Protein AF-A0A7X7D908-F1 (afdb_monomer)

Foldseek 3Di:
DDDDDDDPDDDPDPPDDDPVRVVVVVVVVVVVVVVVVVVVVVVVVCVVPDDPCVVVPDPPVPPPPPPVLVPDPDPVVSVVVLVPGDDPDDDPCVLVPDDDDPDDDDDDDADAAPDQDFLRFGHPFPLDQSSVQVRVLSLLQSLLQVLDLVSNQRSCVRPDDPPDDHPCPDPSSVVSVVVCPDPLVVQCPPPPWGKGWAFDDKDFSDDDPSHDTDMDTDIDIDTDGDDDD

Secondary structure (DSSP, 8-state):
------------------HHHHHHHHHHHHHHHHHHHHHHHHHHHHHHHS-TTTTT------S-----GGG-S-HHHHHHHHHHSPPP---GGGGG-PPPPSSPPPPP-PPPP-EE-GGG-EE---SSHHHHHHHHHHHHHHHHHT--HHHHHHHHHHHSPTTPPPGGGSHHHHHHHHHHTSGGGGGTTSTT-EEEEEEEEEEEEEEETTTEEEEEEEEEEEEE-----

Sequence (229 aa):
MTTTTGMNTTAPAVGVWDRRRLQRTLAGVTALAVLLLVGLAYAVQAALTADPQTAAAQPASSGPVVVAVEDLPDSAARRDAIAAAPMLAVPPDAARGGTPAQEPAEPIAIPAAGRVGPANVPTGYPRTPEGAVGQLAAITAATLQSLSLDDAAGIYAAWSEPGAPPASEWTLMRNLRSFLGSDAAAHLTDPGTALVATPVGAQVKGVDGDTWTLACVLMDVEARVVTSA

Solvent-accessible surface area (backbone atoms only — not comparable to full-atom values): 14307 Å² total; per-residue (Å²): 134,91,80,83,81,81,82,83,80,78,75,81,76,79,76,76,74,52,68,70,57,51,51,49,51,50,51,50,51,52,51,51,51,51,51,51,51,52,50,49,51,49,53,52,48,51,63,71,69,46,53,90,63,63,88,62,63,77,72,69,70,82,55,80,81,70,64,67,55,87,74,49,92,45,70,64,65,34,50,49,51,48,68,66,50,82,71,85,87,72,61,82,62,56,79,74,63,62,82,85,67,96,63,84,77,87,79,82,80,60,60,70,61,69,43,77,41,73,83,73,26,54,24,68,40,60,88,45,71,45,18,50,40,40,41,52,41,30,49,52,30,51,41,67,51,50,80,36,71,67,57,30,45,51,42,45,66,70,73,51,62,92,88,58,78,61,59,82,76,36,68,68,52,47,52,50,52,55,48,62,70,36,79,70,41,80,34,60,84,36,85,78,29,46,63,47,53,44,76,75,47,70,45,79,71,42,72,57,80,81,84,40,66,47,63,46,69,40,66,48,73,50,74,45,74,57,77,88,129

Mean predicted aligned error: 15.85 Å

pLDDT: mean 81.48, std 17.56, range [31.59, 98.06]

Structure (mmCIF, N/CA/C/O backbone):
data_AF-A0A7X7D908-F1
#
_entry.id   AF-A0A7X7D908-F1
#
loop_
_atom_site.group_PDB
_atom_site.id
_atom_site.type_symbol
_atom_site.label_atom_id
_atom_site.label_alt_id
_atom_site.label_comp_id
_atom_site.label_asym_id
_atom_site.label_entity_id
_atom_site.label_seq_id
_atom_site.pdbx_PDB_ins_code
_atom_site.Cartn_x
_atom_site.Cartn_y
_atom_site.Cartn_z
_atom_site.occupancy
_atom_site.B_iso_or_equiv
_atom_site.auth_seq_id
_atom_site.auth_comp_id
_atom_site.auth_asym_id
_atom_site.auth_atom_id
_atom_site.pdbx_PDB_model_num
ATOM 1 N N . MET A 1 1 ? -25.604 83.423 -39.421 1.00 40.19 1 MET A N 1
ATOM 2 C CA . MET A 1 1 ? -26.744 82.767 -40.093 1.00 40.19 1 MET A CA 1
ATOM 3 C C . MET A 1 1 ? -26.227 81.491 -40.724 1.00 40.19 1 MET A C 1
ATOM 5 O O . MET A 1 1 ? -25.205 81.525 -41.389 1.00 40.19 1 MET A O 1
ATOM 9 N N . THR A 1 2 ? -26.869 80.389 -40.363 1.00 40.53 2 THR A N 1
ATOM 10 C CA . THR A 1 2 ? -26.592 78.980 -40.670 1.00 40.53 2 THR A CA 1
ATOM 11 C C . THR A 1 2 ? -26.273 78.695 -42.139 1.00 40.53 2 THR A C 1
ATOM 13 O O . THR A 1 2 ? -27.119 78.941 -42.995 1.00 40.53 2 THR A O 1
ATOM 16 N N . THR A 1 3 ? -25.115 78.082 -42.407 1.00 41.88 3 THR A N 1
ATOM 17 C CA . THR A 1 3 ? -24.828 77.423 -43.690 1.00 41.88 3 THR A CA 1
ATOM 18 C C . THR A 1 3 ? -24.663 75.927 -43.448 1.00 41.88 3 THR A C 1
ATOM 20 O O . THR A 1 3 ? -23.760 75.481 -42.746 1.00 41.88 3 THR A O 1
ATOM 23 N N . THR A 1 4 ? -25.619 75.186 -43.992 1.00 42.59 4 THR A N 1
ATOM 24 C CA . THR A 1 4 ? -25.847 73.745 -43.899 1.00 42.59 4 THR A CA 1
ATOM 25 C C . THR A 1 4 ? -24.713 72.932 -44.529 1.00 42.59 4 THR A C 1
ATOM 27 O O . THR A 1 4 ? -24.502 72.996 -45.738 1.00 42.59 4 THR A O 1
ATOM 30 N N . THR A 1 5 ? -24.026 72.110 -43.732 1.00 49.31 5 THR A N 1
ATOM 31 C CA . THR A 1 5 ? -23.153 71.036 -44.231 1.00 49.31 5 THR A CA 1
ATOM 32 C C . THR A 1 5 ? -24.026 69.857 -44.662 1.00 49.31 5 THR A C 1
ATOM 34 O O . THR A 1 5 ? -24.585 69.152 -43.824 1.00 49.31 5 THR A O 1
ATOM 37 N N . GLY A 1 6 ? -24.168 69.661 -45.974 1.00 44.34 6 GLY A N 1
ATOM 38 C CA . GLY A 1 6 ? -24.790 68.476 -46.562 1.00 44.34 6 GLY A CA 1
ATOM 39 C C . GLY A 1 6 ? -23.915 67.243 -46.342 1.00 44.34 6 GLY A C 1
ATOM 40 O O . GLY A 1 6 ? -22.760 67.200 -46.759 1.00 44.34 6 GLY A O 1
ATOM 41 N N . MET A 1 7 ? -24.467 66.252 -45.648 1.00 50.25 7 MET A N 1
ATOM 42 C CA . MET A 1 7 ? -23.852 64.953 -45.405 1.00 50.25 7 MET A CA 1
ATOM 43 C C . MET A 1 7 ? -24.161 64.045 -46.599 1.00 50.25 7 MET A C 1
ATOM 45 O O . MET A 1 7 ? -25.275 63.546 -46.736 1.00 50.25 7 MET A O 1
ATOM 49 N N . ASN A 1 8 ? -23.188 63.848 -47.487 1.00 47.78 8 ASN A N 1
ATOM 50 C CA . ASN A 1 8 ? -23.312 62.891 -48.584 1.00 47.78 8 ASN A CA 1
ATOM 51 C C . ASN A 1 8 ? -23.064 61.480 -48.032 1.00 47.78 8 ASN A C 1
ATOM 53 O O . ASN A 1 8 ? -21.923 61.035 -47.922 1.00 47.78 8 ASN A O 1
ATOM 57 N N . THR A 1 9 ? -24.132 60.778 -47.656 1.00 50.12 9 THR A N 1
ATOM 58 C CA . THR A 1 9 ? -24.080 59.351 -47.322 1.00 50.12 9 THR A CA 1
ATOM 59 C C . THR A 1 9 ? -23.871 58.539 -48.601 1.00 50.12 9 THR A C 1
ATOM 61 O O . THR A 1 9 ? -24.812 58.278 -49.347 1.00 50.12 9 THR A O 1
ATOM 64 N N . THR A 1 10 ? -22.637 58.114 -48.864 1.00 54.12 10 THR A N 1
ATOM 65 C CA . THR A 1 10 ? -22.356 57.088 -49.877 1.00 54.12 10 THR A CA 1
ATOM 66 C C . THR A 1 10 ? -22.779 55.729 -49.318 1.00 54.12 10 THR A C 1
ATOM 68 O O . THR A 1 10 ? -22.109 55.178 -48.446 1.00 54.12 10 THR A O 1
ATOM 71 N N . ALA A 1 11 ? -23.896 55.180 -49.797 1.00 54.72 11 ALA A N 1
ATOM 72 C CA . ALA A 1 11 ? -24.244 53.782 -49.551 1.00 54.72 11 ALA A CA 1
ATOM 73 C C . ALA A 1 11 ? -23.191 52.876 -50.225 1.00 54.72 11 ALA A C 1
ATOM 75 O O . ALA A 1 11 ? -22.882 53.098 -51.400 1.00 54.72 11 ALA A O 1
ATOM 76 N N . PRO A 1 12 ? -22.617 51.867 -49.541 1.00 48.69 12 PRO A N 1
ATOM 77 C CA . PRO A 1 12 ? -21.713 50.936 -50.197 1.00 48.69 12 PRO A CA 1
ATOM 78 C C . PRO A 1 12 ? -22.510 50.130 -51.225 1.00 48.69 12 PRO A C 1
ATOM 80 O O . PRO A 1 12 ? -23.450 49.413 -50.882 1.00 48.69 12 PRO A O 1
ATOM 83 N N . ALA A 1 13 ? -22.141 50.263 -52.498 1.00 55.41 13 ALA A N 1
ATOM 84 C CA . ALA A 1 13 ? -22.649 49.408 -53.556 1.00 55.41 13 ALA A CA 1
ATOM 85 C C . ALA A 1 13 ? -22.338 47.953 -53.181 1.00 55.41 13 ALA A C 1
ATOM 87 O O . ALA A 1 13 ? -21.172 47.564 -53.094 1.00 55.41 13 ALA A O 1
ATOM 88 N N . VAL A 1 14 ? -23.380 47.160 -52.920 1.00 55.59 14 VAL A N 1
ATOM 89 C CA . VAL A 1 14 ? -23.247 45.719 -52.700 1.00 55.59 14 VAL A CA 1
ATOM 90 C C . VAL A 1 14 ? -22.691 45.147 -53.998 1.00 55.59 14 VAL A C 1
ATOM 92 O O . VAL A 1 14 ? -23.387 45.100 -55.011 1.00 55.59 14 VAL A O 1
ATOM 95 N N . GLY A 1 15 ? -21.399 44.819 -53.995 1.00 59.78 15 GLY A N 1
ATOM 96 C CA . GLY A 1 15 ? -20.690 44.355 -55.179 1.00 59.78 15 GLY A CA 1
ATOM 97 C C . GLY A 1 15 ? -21.377 43.122 -55.748 1.00 59.78 15 GLY A C 1
ATOM 98 O O . GLY A 1 15 ? -21.314 42.044 -55.160 1.00 59.78 15 GLY A O 1
ATOM 99 N N . VAL A 1 16 ? -22.044 43.290 -56.888 1.00 66.38 16 VAL A N 1
ATOM 100 C CA . VAL A 1 16 ? -22.692 42.199 -57.611 1.00 66.38 16 VAL A CA 1
ATOM 101 C C . VAL A 1 16 ? -21.594 41.217 -58.007 1.00 66.38 16 VAL A C 1
ATOM 103 O O . VAL A 1 16 ? -20.671 41.576 -58.740 1.00 66.38 16 VAL A O 1
ATOM 106 N N . TRP A 1 17 ? -21.628 39.996 -57.467 1.00 65.44 17 TRP A N 1
ATOM 107 C CA . TRP A 1 17 ? -20.606 39.006 -57.787 1.00 65.44 17 TRP A CA 1
ATOM 108 C C . TRP A 1 17 ? -20.634 38.701 -59.282 1.00 65.44 17 TRP A C 1
ATOM 110 O O . TRP A 1 17 ? -21.658 38.297 -59.831 1.00 65.44 17 TRP A O 1
ATOM 120 N N . ASP A 1 18 ? -19.481 38.872 -59.932 1.00 79.12 18 ASP A N 1
ATOM 121 C CA . ASP A 1 18 ? -19.285 38.456 -61.314 1.00 79.12 18 ASP A CA 1
ATOM 122 C C . ASP A 1 18 ? -19.686 36.978 -61.447 1.00 79.12 18 ASP A C 1
ATOM 124 O O . ASP A 1 18 ? -19.271 36.130 -60.646 1.00 79.12 18 ASP A O 1
ATOM 128 N N . ARG A 1 19 ? -20.498 36.664 -62.460 1.00 74.50 19 ARG A N 1
ATOM 129 C CA . ARG A 1 19 ? -21.028 35.322 -62.737 1.00 74.50 19 ARG A CA 1
ATOM 130 C C . ARG A 1 19 ? -19.921 34.265 -62.727 1.00 74.50 19 ARG A C 1
ATOM 132 O O . ARG A 1 19 ? -20.134 33.164 -62.225 1.00 74.50 19 ARG A O 1
ATOM 139 N N . ARG A 1 20 ? -18.717 34.617 -63.195 1.00 75.06 20 ARG A N 1
ATOM 140 C CA . ARG A 1 20 ? -17.544 33.725 -63.181 1.00 75.06 20 ARG A CA 1
ATOM 141 C C . ARG A 1 20 ? -17.011 33.442 -61.775 1.00 75.06 20 ARG A C 1
ATOM 143 O O . ARG A 1 20 ? -16.523 32.343 -61.524 1.00 75.06 20 ARG A O 1
ATOM 150 N N . ARG A 1 21 ? -17.080 34.409 -60.856 1.00 75.06 21 ARG A N 1
ATOM 151 C CA . ARG A 1 21 ? -16.682 34.218 -59.450 1.00 75.06 21 ARG A CA 1
ATOM 152 C C . ARG A 1 21 ? -17.703 33.367 -58.706 1.00 75.06 21 ARG A C 1
ATOM 154 O O . ARG A 1 21 ? -17.288 32.425 -58.042 1.00 75.06 21 ARG A O 1
ATOM 161 N N . LEU A 1 22 ? -18.998 33.624 -58.903 1.00 83.06 22 LEU A N 1
ATOM 162 C CA . LEU A 1 22 ? -20.071 32.805 -58.330 1.00 83.06 22 LEU A CA 1
ATOM 163 C C . LEU A 1 22 ? -20.000 31.348 -58.816 1.00 83.06 22 LEU A C 1
ATOM 165 O O . LEU A 1 22 ? -20.134 30.422 -58.026 1.00 83.06 22 LEU A O 1
ATOM 169 N N . GLN A 1 23 ? -19.738 31.126 -60.107 1.00 85.94 23 GLN A N 1
ATOM 170 C CA . GLN A 1 23 ? -19.596 29.772 -60.652 1.00 85.94 23 GLN A CA 1
ATOM 171 C C . GLN A 1 23 ? -18.386 29.029 -60.074 1.00 85.94 23 GLN A C 1
ATOM 173 O O . GLN A 1 23 ? -18.477 27.833 -59.820 1.00 85.94 23 GLN A O 1
ATOM 178 N N . ARG A 1 24 ? -17.265 29.719 -59.831 1.00 85.38 24 ARG A N 1
ATOM 179 C CA . ARG A 1 24 ? -16.067 29.109 -59.230 1.00 85.38 24 ARG A CA 1
ATOM 180 C C . ARG A 1 24 ? -16.259 28.769 -57.757 1.00 85.38 24 ARG A C 1
ATOM 182 O O . ARG A 1 24 ? -15.834 27.698 -57.336 1.00 85.38 24 ARG A O 1
ATOM 189 N N . THR A 1 25 ? -16.889 29.653 -56.983 1.00 84.31 25 THR A N 1
ATOM 190 C CA . THR A 1 25 ? -17.173 29.382 -55.568 1.00 84.31 25 THR A CA 1
ATOM 191 C C . THR A 1 25 ? -18.189 28.260 -55.430 1.00 84.31 25 THR A C 1
ATOM 193 O O . THR A 1 25 ? -17.953 27.338 -54.656 1.00 84.31 25 THR A O 1
ATOM 196 N N . LEU A 1 26 ? -19.254 28.276 -56.238 1.00 88.88 26 LEU A N 1
ATOM 197 C CA . LEU A 1 26 ? -20.238 27.200 -56.256 1.00 88.88 26 LEU A CA 1
ATOM 198 C C . LEU A 1 26 ? -19.575 25.872 -56.625 1.00 88.88 26 LEU A C 1
ATOM 200 O O . LEU A 1 26 ? -19.709 24.925 -55.863 1.00 88.88 26 LEU A O 1
ATOM 204 N N . ALA A 1 27 ? -18.786 25.834 -57.708 1.00 88.75 27 ALA A N 1
ATOM 205 C CA . ALA A 1 27 ? -18.056 24.638 -58.126 1.00 88.75 27 ALA A CA 1
ATOM 206 C C . ALA A 1 27 ? -17.148 24.098 -57.009 1.00 88.75 27 ALA A C 1
ATOM 208 O O . ALA A 1 27 ? -17.182 22.899 -56.733 1.00 88.75 27 ALA A O 1
ATOM 209 N N . GLY A 1 28 ? -16.400 24.974 -56.328 1.00 90.69 28 GLY A N 1
ATOM 210 C CA . GLY A 1 28 ? -15.543 24.601 -55.201 1.00 90.69 28 GLY A CA 1
ATOM 211 C C . GLY A 1 28 ? -16.319 24.034 -54.011 1.00 90.69 28 GLY A C 1
ATOM 212 O O . GLY A 1 28 ? -15.927 23.007 -53.463 1.00 90.69 28 GLY A O 1
ATOM 213 N N . VAL A 1 29 ? -17.451 24.645 -53.650 1.00 91.00 29 VAL A N 1
ATOM 214 C CA . VAL A 1 29 ? -18.317 24.156 -52.564 1.00 91.00 29 VAL A CA 1
ATOM 215 C C . VAL A 1 29 ? -18.939 22.809 -52.927 1.00 91.00 29 VAL A C 1
ATOM 217 O O . VAL A 1 29 ? -18.917 21.897 -52.103 1.00 91.00 29 VAL A O 1
ATOM 220 N N . THR A 1 30 ? -19.428 22.631 -54.160 1.00 90.62 30 THR A N 1
ATOM 221 C CA . THR A 1 30 ? -19.916 21.318 -54.615 1.00 90.62 30 THR A CA 1
ATOM 222 C C . THR A 1 30 ? -18.813 20.269 -54.618 1.00 90.62 30 THR A C 1
ATOM 224 O O . THR A 1 30 ? -19.058 19.152 -54.181 1.00 90.62 30 THR A O 1
ATOM 227 N N . ALA A 1 31 ? -17.596 20.607 -55.051 1.00 91.19 31 ALA A N 1
ATOM 228 C CA . ALA A 1 31 ? -16.479 19.667 -55.038 1.00 91.19 31 ALA A CA 1
ATOM 229 C C . ALA A 1 31 ? -16.115 19.240 -53.607 1.00 91.19 31 ALA A C 1
ATOM 231 O O . ALA A 1 31 ? -15.908 18.054 -53.357 1.00 91.19 31 ALA A O 1
ATOM 232 N N . LEU A 1 32 ? -16.106 20.182 -52.659 1.00 91.44 32 LEU A N 1
ATOM 233 C CA . LEU A 1 32 ? -15.876 19.894 -51.243 1.00 91.44 32 LEU A CA 1
ATOM 234 C C . LEU A 1 32 ? -16.989 19.017 -50.653 1.00 91.44 32 LEU A C 1
ATOM 236 O O . LEU A 1 32 ? -16.700 18.045 -49.961 1.00 91.44 32 LEU A O 1
ATOM 240 N N . ALA A 1 33 ? -18.251 19.328 -50.953 1.00 91.94 33 ALA A N 1
ATOM 241 C CA . ALA A 1 33 ? -19.392 18.541 -50.493 1.00 91.94 33 ALA A CA 1
ATOM 242 C C . ALA A 1 33 ? -19.342 17.105 -51.036 1.00 91.94 33 ALA A C 1
ATOM 244 O O . ALA A 1 33 ? -19.547 16.157 -50.283 1.00 91.94 33 ALA A O 1
ATOM 245 N N . VAL A 1 34 ? -19.004 16.932 -52.317 1.00 94.56 34 VAL A N 1
ATOM 246 C CA . VAL A 1 34 ? -18.820 15.607 -52.924 1.00 94.56 34 VAL A CA 1
ATOM 247 C C . VAL A 1 34 ? -17.667 14.858 -52.255 1.00 94.56 34 VAL A C 1
ATOM 249 O O . VAL A 1 34 ? -17.838 13.695 -51.906 1.00 94.56 34 VAL A O 1
ATOM 252 N N . LEU A 1 35 ? -16.530 15.511 -52.000 1.00 94.31 35 LEU A N 1
ATOM 253 C CA . LEU A 1 35 ? -15.403 14.904 -51.280 1.00 94.31 35 LEU A CA 1
ATOM 254 C C . LEU A 1 35 ? -15.790 14.425 -49.876 1.00 94.31 35 LEU A C 1
ATOM 256 O O . LEU A 1 35 ? -15.437 13.311 -49.495 1.00 94.31 35 LEU A O 1
ATOM 260 N N . LEU A 1 36 ? -16.543 15.233 -49.126 1.00 91.25 36 LEU A N 1
ATOM 261 C CA . LEU A 1 36 ? -17.025 14.860 -47.794 1.00 91.25 36 LEU A CA 1
ATOM 262 C C . LEU A 1 36 ? -17.995 13.677 -47.849 1.00 91.25 36 LEU A C 1
ATOM 264 O O . LEU A 1 36 ? -17.883 12.765 -47.035 1.00 91.25 36 LEU A O 1
ATOM 268 N N . LEU A 1 37 ? -18.909 13.660 -48.822 1.00 93.12 37 LEU A N 1
ATOM 269 C CA . LEU A 1 37 ? -19.844 12.549 -49.008 1.00 93.12 37 LEU A CA 1
ATOM 270 C C . LEU A 1 37 ? -19.124 11.258 -49.411 1.00 93.12 37 LEU A C 1
ATOM 272 O O . LEU A 1 37 ? -19.466 10.195 -48.902 1.00 93.12 37 LEU A O 1
ATOM 276 N N . VAL A 1 38 ? -18.104 11.345 -50.268 1.00 93.81 38 VAL A N 1
ATOM 277 C CA . VAL A 1 38 ? -17.267 10.194 -50.640 1.00 93.81 38 VAL A CA 1
ATOM 278 C C . VAL A 1 38 ? -16.475 9.688 -49.433 1.00 93.81 38 VAL A C 1
ATOM 280 O O . VAL A 1 38 ? -16.453 8.484 -49.189 1.00 93.81 38 VAL A O 1
ATOM 283 N N . GLY A 1 39 ? -15.879 10.584 -48.640 1.00 87.06 39 GLY A N 1
ATOM 284 C CA . GLY A 1 39 ? -15.175 10.214 -47.410 1.00 87.06 39 GLY A CA 1
ATOM 285 C C . GLY A 1 39 ? -16.097 9.565 -46.375 1.00 87.06 39 GLY A C 1
ATOM 286 O O . GLY A 1 39 ? -15.737 8.552 -45.778 1.00 87.06 39 GLY A O 1
ATOM 287 N N . LEU A 1 40 ? -17.313 10.094 -46.209 1.00 87.31 40 LEU A N 1
ATOM 288 C CA . LEU A 1 40 ? -18.318 9.530 -45.311 1.00 87.31 40 LEU A CA 1
ATOM 289 C C . LEU A 1 40 ? -18.794 8.154 -45.789 1.00 87.31 40 LEU A C 1
ATOM 291 O O . LEU A 1 40 ? -18.852 7.222 -44.993 1.00 87.31 40 LEU A O 1
ATOM 295 N N . ALA A 1 41 ? -19.088 8.005 -47.082 1.00 88.88 41 ALA A N 1
ATOM 296 C CA . ALA A 1 41 ? -19.465 6.720 -47.662 1.00 88.88 41 ALA A CA 1
ATOM 297 C C . ALA A 1 41 ? -18.339 5.686 -47.514 1.00 88.88 41 ALA A C 1
ATOM 299 O O . ALA A 1 41 ? -18.613 4.539 -47.174 1.00 88.88 41 ALA A O 1
ATOM 300 N N . TYR A 1 42 ? -17.078 6.094 -47.691 1.00 89.62 42 TYR A N 1
ATOM 301 C CA . TYR A 1 42 ? -15.919 5.233 -47.460 1.00 89.62 42 TYR A CA 1
ATOM 302 C C . TYR A 1 42 ? -15.797 4.813 -45.989 1.00 89.62 42 TYR A C 1
ATOM 304 O O . TYR A 1 42 ? -15.579 3.638 -45.713 1.00 89.62 42 TYR A O 1
ATOM 312 N N . ALA A 1 43 ? -15.989 5.736 -45.041 1.00 79.94 43 ALA A N 1
ATOM 313 C CA . ALA A 1 43 ? -15.955 5.430 -43.610 1.00 79.94 43 ALA A CA 1
ATOM 314 C C . ALA A 1 43 ? -17.083 4.470 -43.191 1.00 79.94 43 ALA A C 1
ATOM 316 O O . ALA A 1 43 ? -16.845 3.531 -42.435 1.00 79.94 43 ALA A O 1
ATOM 317 N N . VAL A 1 44 ? -18.296 4.670 -43.717 1.00 87.50 44 VAL A N 1
ATOM 318 C CA . VAL A 1 44 ? -19.438 3.774 -43.480 1.00 87.50 44 VAL A CA 1
ATOM 319 C C . VAL A 1 44 ? -19.189 2.405 -44.105 1.00 87.50 44 VAL A C 1
ATOM 321 O O . VAL A 1 44 ? -19.400 1.395 -43.442 1.00 87.50 44 VAL A O 1
ATOM 324 N N . GLN A 1 45 ? -18.683 2.353 -45.339 1.00 86.00 45 GLN A N 1
ATOM 325 C CA . GLN A 1 45 ? -18.324 1.091 -45.980 1.00 86.00 45 GLN A CA 1
ATOM 326 C C . GLN A 1 45 ? -17.253 0.359 -45.167 1.00 86.00 45 GLN A C 1
ATOM 328 O O . GLN A 1 45 ? -17.434 -0.816 -44.880 1.00 86.00 45 GLN A O 1
ATOM 333 N N . ALA A 1 46 ? -16.202 1.052 -44.719 1.00 78.75 46 ALA A N 1
ATOM 334 C CA . ALA A 1 46 ? -15.157 0.474 -43.880 1.00 78.75 46 ALA A CA 1
ATOM 335 C C . ALA A 1 46 ? -15.705 -0.063 -42.549 1.00 78.75 46 ALA A C 1
ATOM 337 O O . ALA A 1 46 ? -15.283 -1.127 -42.117 1.00 78.75 46 ALA A O 1
ATOM 338 N N . ALA A 1 47 ? -16.666 0.623 -41.925 1.00 76.25 47 ALA A N 1
ATOM 339 C CA . ALA A 1 47 ? -17.307 0.155 -40.696 1.00 76.25 47 ALA A CA 1
ATOM 340 C C . ALA A 1 47 ? -18.216 -1.068 -40.917 1.00 76.25 47 ALA A C 1
ATOM 342 O O . ALA A 1 47 ? -18.326 -1.909 -40.032 1.00 76.25 47 ALA A O 1
ATOM 343 N N . LEU A 1 48 ? -18.863 -1.172 -42.083 1.00 82.00 48 LEU A N 1
ATOM 344 C CA . LEU A 1 48 ? -19.776 -2.272 -42.416 1.00 82.00 48 LEU A CA 1
ATOM 345 C C . LEU A 1 48 ? -19.062 -3.499 -43.002 1.00 82.00 48 LEU A C 1
ATOM 347 O O . LEU A 1 48 ? -19.568 -4.609 -42.873 1.00 82.00 48 LEU A O 1
ATOM 351 N N . THR A 1 49 ? -17.914 -3.312 -43.660 1.00 75.38 49 THR A N 1
ATOM 352 C CA . THR A 1 49 ? -17.074 -4.405 -44.183 1.00 75.38 49 THR A CA 1
ATOM 353 C C . THR A 1 49 ? -15.964 -4.812 -43.223 1.00 75.38 49 THR A C 1
ATOM 355 O O . THR A 1 49 ? -15.266 -5.785 -43.493 1.00 75.38 49 THR A O 1
ATOM 358 N N . ALA A 1 50 ? -15.757 -4.064 -42.137 1.00 54.31 50 ALA A N 1
ATOM 359 C CA . ALA A 1 50 ? -14.913 -4.517 -41.048 1.00 54.31 50 ALA A CA 1
ATOM 360 C C . ALA A 1 50 ? -15.607 -5.701 -40.373 1.00 54.31 50 ALA A C 1
ATOM 362 O O . ALA A 1 50 ? -16.591 -5.533 -39.653 1.00 54.31 50 ALA A O 1
ATOM 363 N N . ASP A 1 51 ? -15.067 -6.900 -40.581 1.00 50.78 51 ASP A N 1
ATOM 364 C CA . ASP A 1 51 ? -15.310 -7.995 -39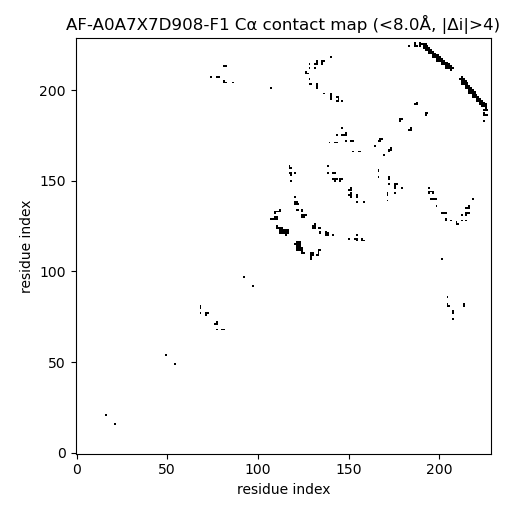.655 1.00 50.78 51 ASP A CA 1
ATOM 365 C C . ASP A 1 51 ? -14.947 -7.494 -38.245 1.00 50.78 51 ASP A C 1
ATOM 367 O O . ASP A 1 51 ? -13.886 -6.876 -38.071 1.00 50.78 51 ASP A O 1
ATOM 371 N N . PRO A 1 52 ? -15.758 -7.769 -37.205 1.00 52.34 52 PRO A N 1
ATOM 372 C CA . PRO A 1 52 ? -15.463 -7.358 -35.827 1.00 52.34 52 PRO A CA 1
ATOM 373 C C . PRO A 1 52 ? -14.134 -7.923 -35.284 1.00 52.34 52 PRO A C 1
ATOM 375 O O . PRO A 1 52 ? -13.746 -7.629 -34.157 1.00 52.34 52 PRO A O 1
ATOM 378 N N . GLN A 1 53 ? -13.406 -8.701 -36.089 1.00 44.12 53 GLN A N 1
ATOM 379 C CA . GLN A 1 53 ? -12.103 -9.276 -35.794 1.00 44.12 53 GLN A CA 1
ATOM 380 C C . GLN A 1 53 ? -10.915 -8.577 -36.485 1.00 44.12 53 GLN A C 1
ATOM 382 O O . GLN A 1 53 ? -9.782 -8.971 -36.236 1.00 44.12 53 GLN A O 1
ATOM 387 N N . THR A 1 54 ? -11.109 -7.523 -37.294 1.00 43.12 54 THR A N 1
ATOM 388 C CA . THR A 1 54 ? -9.983 -6.812 -37.956 1.00 43.12 54 THR A CA 1
ATOM 389 C C . THR A 1 54 ? -9.720 -5.393 -37.438 1.00 43.12 54 THR A C 1
ATOM 391 O O . THR A 1 54 ? -8.635 -4.863 -37.655 1.00 43.12 54 THR A O 1
ATOM 394 N N . ALA A 1 55 ? -10.621 -4.814 -36.633 1.00 40.97 55 ALA A N 1
ATOM 395 C CA . ALA A 1 55 ? -10.240 -3.756 -35.679 1.00 40.97 55 ALA A CA 1
ATOM 396 C C . ALA A 1 55 ? -9.472 -4.330 -34.465 1.00 40.97 55 ALA A C 1
ATOM 398 O O . ALA A 1 55 ? -8.858 -3.595 -33.696 1.00 40.97 55 ALA A O 1
ATOM 399 N N . ALA A 1 56 ? -9.473 -5.661 -34.338 1.00 44.78 56 ALA A N 1
ATOM 400 C CA . ALA A 1 56 ? -8.743 -6.447 -33.357 1.00 44.78 56 ALA A CA 1
ATOM 401 C C . ALA A 1 56 ? -7.552 -7.181 -34.001 1.00 44.78 56 ALA A C 1
ATOM 403 O O . ALA A 1 56 ? -7.378 -8.376 -33.796 1.00 44.78 56 ALA A O 1
ATOM 404 N N . ALA A 1 57 ? -6.721 -6.495 -34.796 1.00 38.19 57 ALA A N 1
ATOM 405 C CA . ALA A 1 57 ? -5.436 -7.069 -35.195 1.00 38.19 57 ALA A CA 1
ATOM 406 C C . ALA A 1 57 ? -4.339 -6.033 -35.488 1.00 38.19 57 ALA A C 1
ATOM 408 O O . ALA A 1 57 ? -3.828 -5.923 -36.593 1.00 38.19 57 ALA A O 1
ATOM 409 N N . GLN A 1 58 ? -3.864 -5.370 -34.442 1.00 31.59 58 GLN A N 1
ATOM 410 C CA . GLN A 1 58 ? -2.560 -5.792 -33.942 1.00 31.59 58 GLN A CA 1
ATOM 411 C C . GLN A 1 58 ? -2.757 -6.093 -32.463 1.00 31.59 58 GLN A C 1
ATOM 413 O O . GLN A 1 58 ? -2.829 -5.162 -31.661 1.00 31.59 58 GLN A O 1
ATOM 418 N N . PRO A 1 59 ? -2.836 -7.373 -32.060 1.00 39.81 59 PRO A N 1
ATOM 419 C CA . PRO A 1 59 ? -2.373 -7.695 -30.736 1.00 39.81 59 PRO A CA 1
ATOM 420 C C . PRO A 1 59 ? -0.883 -7.355 -30.803 1.00 39.81 59 PRO A C 1
ATOM 422 O O . PRO A 1 59 ? -0.074 -8.126 -31.318 1.00 39.81 59 PRO A O 1
ATOM 425 N N . ALA A 1 60 ? -0.498 -6.179 -30.300 1.00 40.72 60 ALA A N 1
ATOM 426 C CA . ALA A 1 60 ? 0.735 -6.161 -29.539 1.00 40.72 60 ALA A CA 1
ATOM 427 C C . ALA A 1 60 ? 0.560 -7.336 -28.588 1.00 40.72 60 ALA A C 1
ATOM 429 O O . ALA A 1 60 ? -0.412 -7.338 -27.830 1.00 40.72 60 ALA A O 1
ATOM 430 N N . SER A 1 61 ? 1.359 -8.384 -28.792 1.00 36.56 61 SER A N 1
ATOM 431 C CA . SER A 1 61 ? 1.431 -9.549 -27.931 1.00 36.56 61 SER A CA 1
ATOM 432 C C . SER A 1 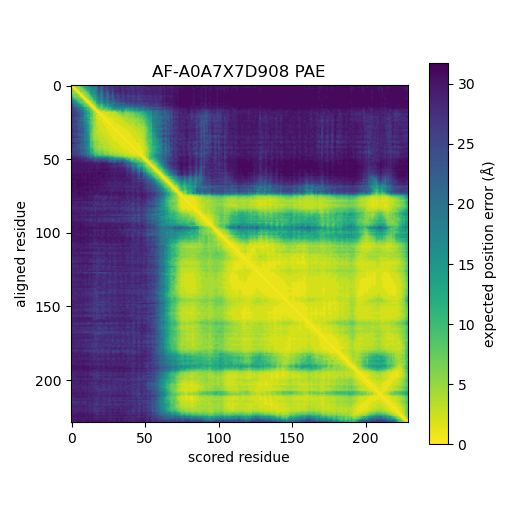61 ? 1.278 -9.059 -26.500 1.00 36.56 61 SER A C 1
ATOM 434 O O . SER A 1 61 ? 2.232 -8.571 -25.909 1.00 36.56 61 SER A O 1
ATOM 436 N N . SER A 1 62 ? 0.058 -9.142 -25.976 1.00 45.34 62 SER A N 1
ATOM 437 C CA . SER A 1 62 ? -0.256 -8.853 -24.586 1.00 45.34 62 SER A CA 1
ATOM 438 C C . SER A 1 62 ? -0.055 -10.155 -23.816 1.00 45.34 62 SER A C 1
ATOM 440 O O . SER A 1 62 ? -0.859 -10.545 -22.984 1.00 45.34 62 SER A O 1
ATOM 442 N N . GLY A 1 63 ? 1.036 -10.860 -24.133 1.00 38.06 63 GLY A N 1
ATOM 443 C CA . GLY A 1 63 ? 1.881 -11.335 -23.056 1.00 38.06 63 GLY A CA 1
ATOM 444 C C . GLY A 1 63 ? 2.413 -10.108 -22.311 1.00 38.06 63 GLY A C 1
ATOM 445 O O . GLY A 1 63 ? 2.353 -8.998 -22.850 1.00 38.06 63 GLY A O 1
ATOM 446 N N . PRO A 1 64 ? 2.902 -10.257 -21.073 1.00 33.00 64 PRO A N 1
ATOM 447 C CA . PRO A 1 64 ? 3.593 -9.160 -20.415 1.00 33.00 64 PRO A CA 1
ATOM 448 C C . PRO A 1 64 ? 4.552 -8.537 -21.431 1.00 33.00 64 PRO A C 1
ATOM 450 O O . PRO A 1 64 ? 5.297 -9.261 -22.098 1.00 33.00 64 PRO A O 1
ATOM 453 N N . VAL A 1 65 ? 4.509 -7.210 -21.595 1.00 38.06 65 VAL A N 1
ATOM 454 C CA . VAL A 1 65 ? 5.673 -6.512 -22.133 1.00 38.06 65 VAL A CA 1
ATOM 455 C C . VAL A 1 65 ? 6.731 -6.741 -21.070 1.00 38.06 65 VAL A C 1
ATOM 457 O O . VAL A 1 65 ? 6.891 -5.960 -20.135 1.00 38.06 65 VAL A O 1
ATOM 460 N N . VAL A 1 66 ? 7.399 -7.885 -21.183 1.00 43.53 66 VAL A N 1
ATOM 461 C CA . VAL A 1 66 ? 8.709 -8.109 -20.624 1.00 43.53 66 VAL A CA 1
ATOM 462 C C . VAL A 1 66 ? 9.547 -7.128 -21.421 1.00 43.53 66 VAL A C 1
ATOM 464 O O . VAL A 1 66 ? 10.128 -7.452 -22.452 1.00 43.53 66 VAL A O 1
ATOM 467 N N . VAL A 1 67 ? 9.564 -5.867 -20.976 1.00 46.78 67 VAL A N 1
ATOM 468 C CA . VAL A 1 67 ? 10.803 -5.116 -21.093 1.00 46.78 67 VAL A CA 1
ATOM 469 C C . VAL A 1 67 ? 11.823 -6.113 -20.563 1.00 46.78 67 VAL A C 1
ATOM 471 O O . VAL A 1 67 ? 11.609 -6.667 -19.481 1.00 46.78 67 VAL A O 1
ATOM 474 N N . ALA A 1 68 ? 12.849 -6.444 -21.340 1.00 50.25 68 ALA A N 1
ATOM 475 C CA . ALA A 1 68 ? 14.008 -7.130 -20.795 1.00 50.25 68 ALA A CA 1
ATOM 476 C C . ALA A 1 68 ? 14.650 -6.125 -19.833 1.00 50.25 68 ALA A C 1
ATOM 478 O O . ALA A 1 68 ? 15.626 -5.452 -20.136 1.00 50.25 68 ALA A O 1
ATOM 479 N N . VAL A 1 69 ? 13.984 -5.919 -18.694 1.00 54.12 69 VAL A N 1
ATOM 480 C CA . VAL A 1 69 ? 14.362 -5.039 -17.602 1.00 54.12 69 VAL A CA 1
ATOM 481 C C . VAL A 1 69 ? 15.773 -5.445 -17.188 1.00 54.12 69 VAL A C 1
ATOM 483 O O . VAL A 1 69 ? 16.592 -4.581 -16.915 1.00 54.12 69 VAL A O 1
ATOM 486 N N . GLU A 1 70 ? 16.050 -6.750 -17.285 1.00 56.31 70 GLU A N 1
ATOM 487 C CA . GLU A 1 70 ? 17.329 -7.461 -17.248 1.00 56.31 70 GLU A CA 1
ATOM 488 C C . GLU A 1 70 ? 18.483 -6.786 -18.004 1.00 56.31 70 GLU A C 1
ATOM 490 O O . GLU A 1 70 ? 19.591 -6.799 -17.468 1.00 56.31 70 GLU A O 1
ATOM 495 N N . ASP A 1 71 ? 18.237 -6.099 -19.122 1.00 57.03 71 ASP A N 1
ATOM 496 C CA . ASP A 1 71 ? 19.275 -5.454 -19.943 1.00 57.03 71 ASP A CA 1
ATOM 497 C C . ASP A 1 71 ? 19.548 -3.978 -19.575 1.00 57.03 71 ASP A C 1
ATOM 499 O O . ASP A 1 71 ? 20.457 -3.355 -20.130 1.00 57.03 71 ASP A O 1
ATOM 503 N N . LEU A 1 72 ? 18.797 -3.386 -18.634 1.00 61.25 72 LEU A N 1
ATOM 504 C CA . LEU A 1 72 ? 19.021 -2.002 -18.196 1.00 61.25 72 LEU A CA 1
ATOM 505 C C . LEU A 1 72 ? 20.196 -1.926 -17.201 1.00 61.25 72 LEU A C 1
ATOM 507 O O . LEU A 1 72 ? 20.115 -2.536 -16.131 1.00 61.25 72 LEU A O 1
ATOM 511 N N . PRO A 1 73 ? 21.270 -1.168 -17.493 1.00 63.09 73 PRO A N 1
ATOM 512 C CA . PRO A 1 73 ? 22.480 -1.153 -16.667 1.00 63.09 73 PRO A CA 1
ATOM 513 C C . PRO A 1 73 ? 22.327 -0.371 -15.352 1.00 63.09 73 PRO A C 1
ATOM 515 O O . PRO A 1 73 ? 23.105 -0.591 -14.429 1.00 63.09 73 PRO A O 1
ATOM 518 N N . ASP A 1 74 ? 21.346 0.532 -15.260 1.00 77.50 74 ASP A N 1
ATOM 519 C CA . ASP A 1 74 ? 21.084 1.351 -14.072 1.00 77.50 74 ASP A CA 1
ATOM 520 C C . ASP A 1 74 ? 19.855 0.841 -13.304 1.00 77.50 74 ASP A C 1
ATOM 522 O O . ASP A 1 74 ? 18.762 0.723 -13.866 1.00 77.50 74 ASP A O 1
ATOM 526 N N . SER A 1 75 ? 20.026 0.550 -12.011 1.00 80.31 75 SER A N 1
ATOM 527 C CA . SER A 1 75 ? 18.967 0.029 -11.141 1.00 80.31 75 SER A CA 1
ATOM 528 C C . SER A 1 75 ? 17.859 1.052 -10.892 1.00 80.31 75 SER A C 1
ATOM 530 O O . SER A 1 75 ? 16.702 0.662 -10.751 1.00 80.31 75 SER A O 1
ATOM 532 N N . ALA A 1 76 ? 18.160 2.354 -10.902 1.00 86.94 76 ALA A N 1
ATOM 533 C CA . ALA A 1 76 ? 17.136 3.388 -10.757 1.00 86.94 76 ALA A CA 1
ATOM 534 C C . ALA A 1 76 ? 16.224 3.438 -11.992 1.00 86.94 76 ALA A C 1
ATOM 536 O O . ALA A 1 76 ? 15.019 3.222 -11.871 1.00 86.94 76 ALA A O 1
ATOM 537 N N . ALA A 1 77 ? 16.802 3.589 -13.189 1.00 88.19 77 ALA A N 1
ATOM 538 C CA . ALA A 1 77 ? 16.044 3.568 -14.444 1.00 88.19 77 ALA A CA 1
ATOM 539 C C . ALA A 1 77 ? 15.234 2.272 -14.627 1.00 88.19 77 ALA A C 1
ATOM 541 O O . ALA A 1 77 ? 14.109 2.285 -15.130 1.00 88.19 77 ALA A O 1
ATOM 542 N N . ARG A 1 78 ? 15.794 1.143 -14.182 1.00 87.94 78 ARG A N 1
ATOM 543 C CA . ARG A 1 78 ? 15.128 -0.158 -14.165 1.00 87.94 78 ARG A CA 1
ATOM 544 C C . ARG A 1 78 ? 13.886 -0.168 -13.274 1.00 87.94 78 ARG A C 1
ATOM 546 O O . ARG A 1 78 ? 12.813 -0.573 -13.721 1.00 87.94 78 ARG A O 1
ATOM 553 N N . ARG A 1 79 ? 14.019 0.282 -12.025 1.00 91.81 79 ARG A N 1
ATOM 554 C CA . ARG A 1 79 ? 12.909 0.375 -11.062 1.00 91.81 79 ARG A CA 1
ATOM 555 C C . ARG A 1 79 ? 11.839 1.344 -11.536 1.00 91.81 79 ARG A C 1
ATOM 557 O O . ARG A 1 79 ? 10.659 1.026 -11.421 1.00 91.81 79 ARG A O 1
ATOM 564 N N . ASP A 1 80 ? 12.242 2.460 -12.133 1.00 91.62 80 ASP A N 1
ATOM 565 C CA . ASP A 1 80 ? 11.327 3.434 -12.723 1.00 91.62 80 ASP A CA 1
ATOM 566 C C . ASP A 1 80 ? 10.563 2.837 -13.907 1.00 91.62 80 ASP A C 1
ATOM 568 O O . ASP A 1 80 ? 9.355 3.033 -14.016 1.00 91.62 80 ASP A O 1
ATOM 572 N N . ALA A 1 81 ? 11.217 2.038 -14.755 1.00 90.88 81 ALA A N 1
ATOM 573 C CA . ALA A 1 81 ? 10.548 1.322 -15.839 1.00 90.88 81 ALA A CA 1
ATOM 574 C C . ALA A 1 81 ? 9.534 0.289 -15.309 1.00 90.88 81 ALA A C 1
ATOM 576 O O . ALA A 1 81 ? 8.399 0.244 -15.791 1.00 90.88 81 ALA A O 1
ATOM 577 N N . ILE A 1 82 ? 9.899 -0.490 -14.279 1.00 91.38 82 ILE A N 1
ATOM 578 C CA . ILE A 1 82 ? 8.964 -1.397 -13.586 1.00 91.38 82 ILE A CA 1
ATOM 579 C C . ILE A 1 82 ? 7.790 -0.592 -13.006 1.00 91.38 82 ILE A C 1
ATOM 581 O O . ILE A 1 82 ? 6.631 -0.979 -13.154 1.00 91.38 82 ILE A O 1
ATOM 585 N N . ALA A 1 83 ? 8.062 0.545 -12.365 1.00 91.19 83 ALA A N 1
ATOM 586 C CA . ALA A 1 83 ? 7.042 1.398 -11.769 1.00 91.19 83 ALA A CA 1
ATOM 587 C C . ALA A 1 83 ? 6.122 2.047 -12.813 1.00 91.19 83 ALA A C 1
ATOM 589 O O . ALA A 1 83 ? 4.919 2.151 -12.567 1.00 91.19 83 ALA A O 1
ATOM 590 N N . ALA A 1 84 ? 6.646 2.412 -13.981 1.00 92.06 84 ALA A N 1
ATOM 591 C CA . ALA A 1 84 ? 5.901 3.033 -15.072 1.00 92.06 84 ALA A CA 1
ATOM 592 C C . ALA A 1 84 ? 5.086 2.037 -15.911 1.00 92.06 84 ALA A C 1
ATOM 594 O O . ALA A 1 84 ? 4.155 2.455 -16.603 1.00 92.06 84 ALA A O 1
ATOM 595 N N . ALA A 1 85 ? 5.391 0.735 -15.852 1.00 88.25 85 ALA A N 1
ATOM 596 C CA . ALA A 1 85 ? 4.626 -0.278 -16.574 1.00 88.25 85 ALA A CA 1
ATOM 597 C C . ALA A 1 85 ? 3.127 -0.206 -16.204 1.00 88.25 85 ALA A C 1
ATOM 599 O O . ALA A 1 85 ? 2.791 0.027 -15.039 1.00 88.25 85 ALA A O 1
ATOM 600 N N . PRO A 1 86 ? 2.190 -0.383 -17.146 1.00 84.56 86 PRO A N 1
ATOM 601 C CA . PRO A 1 86 ? 0.769 -0.351 -16.820 1.00 84.56 86 PRO A CA 1
ATOM 602 C C . PRO A 1 86 ? 0.415 -1.485 -15.848 1.00 84.56 86 PRO A C 1
ATOM 604 O O . PRO A 1 86 ? 0.914 -2.603 -15.968 1.00 84.56 86 PRO A O 1
ATOM 607 N N . MET A 1 87 ? -0.445 -1.198 -14.869 1.00 79.69 87 MET A N 1
ATOM 608 C CA . MET A 1 87 ? -1.058 -2.251 -14.055 1.00 79.69 87 MET A CA 1
ATOM 609 C C . MET A 1 87 ? -2.087 -3.029 -14.879 1.00 79.69 87 MET A C 1
ATOM 611 O O . MET A 1 87 ? -2.533 -2.566 -15.932 1.00 79.69 87 MET A O 1
ATOM 615 N N . LEU A 1 88 ? -2.498 -4.195 -14.371 1.00 78.31 88 LEU A N 1
ATOM 616 C CA . LEU A 1 88 ? -3.646 -4.902 -14.930 1.00 78.31 88 LEU A CA 1
ATOM 617 C C . LEU A 1 88 ? -4.861 -3.963 -14.914 1.00 78.31 88 LEU A C 1
ATOM 619 O O . LEU A 1 88 ? -5.181 -3.374 -13.881 1.00 78.31 88 LEU A O 1
ATOM 623 N N . ALA A 1 89 ? -5.524 -3.809 -16.059 1.00 79.19 89 ALA A N 1
ATOM 624 C CA . ALA A 1 89 ? -6.734 -3.009 -16.143 1.00 79.19 89 ALA A CA 1
ATOM 625 C C . ALA A 1 89 ? -7.861 -3.723 -15.387 1.00 79.19 89 ALA A C 1
ATOM 627 O O . ALA A 1 89 ? -8.297 -4.803 -15.783 1.00 79.19 89 ALA A O 1
ATOM 628 N N . VAL A 1 90 ? -8.326 -3.112 -14.298 1.00 74.44 90 VAL A N 1
ATOM 629 C CA . VAL A 1 90 ? -9.457 -3.602 -13.506 1.00 74.44 90 VAL A CA 1
ATOM 630 C C . VAL A 1 90 ? -10.638 -2.663 -13.751 1.00 74.44 90 VAL A C 1
ATOM 632 O O . VAL A 1 90 ? -10.515 -1.465 -13.476 1.00 74.44 90 VAL A O 1
ATOM 635 N N . PRO A 1 91 ? -11.763 -3.148 -14.305 1.00 78.88 91 PRO A N 1
ATOM 636 C CA . PRO A 1 91 ? -12.893 -2.283 -14.601 1.00 78.88 91 PRO A CA 1
ATOM 637 C C . PRO A 1 91 ? -13.602 -1.863 -13.292 1.00 78.88 91 PRO A C 1
ATOM 639 O O . PRO A 1 91 ? -13.543 -2.590 -12.298 1.00 78.88 91 PRO A O 1
ATOM 642 N N . PRO A 1 92 ? -14.249 -0.682 -13.228 1.00 75.69 92 PRO A N 1
ATOM 643 C CA . PRO A 1 92 ? -14.782 -0.145 -11.966 1.00 75.69 92 PRO A CA 1
ATOM 644 C C . PRO A 1 92 ? -15.876 -0.996 -11.304 1.00 75.69 92 PRO A C 1
ATOM 646 O O . PRO A 1 92 ? -16.128 -0.875 -10.106 1.00 75.69 92 PRO A O 1
ATOM 649 N N . ASP A 1 93 ? -16.578 -1.810 -12.081 1.00 77.62 93 ASP A N 1
ATOM 650 C CA . ASP A 1 93 ? -17.570 -2.782 -11.624 1.00 77.62 93 ASP A CA 1
ATOM 651 C C . ASP A 1 93 ? -16.937 -3.982 -10.910 1.00 77.62 93 ASP A C 1
ATOM 653 O O . ASP A 1 93 ? -17.555 -4.503 -9.985 1.00 77.62 93 ASP A O 1
ATOM 657 N N . ALA A 1 94 ? -15.681 -4.340 -11.206 1.00 76.00 94 ALA A N 1
ATOM 658 C CA . ALA A 1 94 ? -14.960 -5.377 -10.461 1.00 76.00 94 ALA A CA 1
ATOM 659 C C . ALA A 1 94 ? -14.791 -5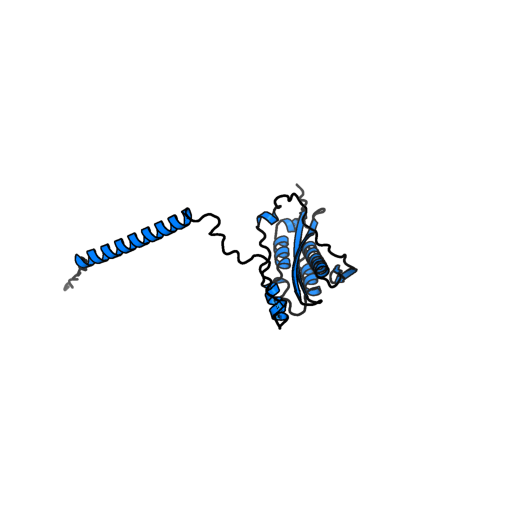.033 -8.967 1.00 76.00 94 ALA A C 1
ATOM 661 O O . ALA A 1 94 ? -14.671 -5.934 -8.140 1.00 76.00 94 ALA A O 1
ATOM 662 N N . ALA A 1 95 ? -14.853 -3.747 -8.598 1.00 70.56 95 ALA A N 1
ATOM 663 C CA . ALA A 1 95 ? -14.856 -3.302 -7.202 1.00 70.56 95 ALA A CA 1
ATOM 664 C C . ALA A 1 95 ? -16.198 -3.535 -6.474 1.00 70.56 95 ALA A C 1
ATOM 666 O O . ALA A 1 95 ? -16.267 -3.359 -5.262 1.00 70.56 95 ALA A O 1
ATOM 667 N N . ARG A 1 96 ? -17.277 -3.895 -7.187 1.00 73.19 96 ARG A N 1
ATOM 668 C CA . ARG A 1 96 ? -18.628 -4.120 -6.629 1.00 73.19 96 ARG A CA 1
ATOM 669 C C . ARG A 1 96 ? -19.020 -5.601 -6.563 1.00 73.19 96 ARG A C 1
ATOM 671 O O . ARG A 1 96 ? -20.185 -5.913 -6.332 1.00 73.19 96 ARG A O 1
ATOM 678 N N . GLY A 1 97 ? -18.051 -6.494 -6.758 1.00 69.69 97 GLY A N 1
ATOM 679 C CA . GLY A 1 97 ? -18.264 -7.930 -6.908 1.00 69.69 97 GLY A CA 1
ATOM 680 C C . GLY A 1 97 ? -18.206 -8.337 -8.379 1.00 69.69 97 GLY A C 1
ATOM 681 O O . GLY A 1 97 ? -18.954 -7.827 -9.210 1.00 69.69 97 GLY A O 1
ATOM 682 N N . GLY A 1 98 ? -17.276 -9.235 -8.704 1.00 68.00 98 GLY A N 1
ATOM 683 C CA . GLY A 1 98 ? -17.096 -9.757 -10.057 1.00 68.00 98 GLY A CA 1
ATOM 684 C C . GLY A 1 98 ? -18.050 -10.906 -10.388 1.00 68.00 98 GLY A C 1
ATOM 685 O O . GLY A 1 98 ? -18.716 -11.466 -9.516 1.00 68.00 98 GLY A O 1
ATOM 686 N N . THR A 1 99 ? -18.078 -11.296 -11.664 1.00 71.75 99 THR A N 1
ATOM 687 C CA . THR A 1 99 ? -18.740 -12.529 -12.106 1.00 71.75 99 THR A CA 1
ATOM 688 C C . THR A 1 99 ? -18.154 -13.724 -11.348 1.00 71.75 99 THR A C 1
ATOM 690 O O . THR A 1 99 ? -16.933 -13.899 -11.379 1.00 71.75 99 THR A O 1
ATOM 693 N N . PRO A 1 100 ? -18.978 -14.563 -10.693 1.00 75.75 100 PRO A N 1
ATOM 694 C CA . PRO A 1 100 ? -18.492 -15.770 -10.039 1.00 75.75 100 PRO A CA 1
ATOM 695 C C . PRO A 1 100 ? -17.709 -16.650 -11.019 1.00 75.75 100 PRO A C 1
ATOM 697 O O . PRO A 1 100 ? -18.202 -16.984 -12.098 1.00 75.75 100 PRO A O 1
ATOM 700 N N . ALA A 1 101 ? -16.485 -17.015 -10.646 1.00 81.38 101 ALA A N 1
ATOM 701 C CA . ALA A 1 101 ? -15.677 -17.954 -11.409 1.00 81.38 101 ALA A CA 1
ATOM 702 C C . ALA A 1 101 ? -16.080 -19.395 -11.058 1.00 81.38 101 ALA A C 1
ATOM 704 O O . ALA A 1 101 ? -16.383 -19.693 -9.904 1.00 81.38 101 ALA A O 1
ATOM 705 N N . GLN A 1 102 ? -16.085 -20.287 -12.054 1.00 84.69 102 GLN A N 1
ATOM 706 C CA . GLN A 1 102 ? -16.326 -21.719 -11.823 1.00 84.69 102 GLN A CA 1
ATOM 707 C C . GLN A 1 102 ? -15.129 -22.397 -11.148 1.00 84.69 102 GLN A C 1
ATOM 709 O O . GLN A 1 102 ? -15.313 -23.340 -10.389 1.00 84.69 102 GLN A O 1
ATOM 714 N N . GLU A 1 103 ? -13.926 -21.876 -11.395 1.00 86.69 103 GLU A N 1
ATOM 715 C CA . GLU A 1 103 ? -12.681 -22.339 -10.793 1.00 86.69 103 GLU A CA 1
ATOM 716 C C . GLU A 1 103 ? -12.083 -21.220 -9.929 1.00 86.69 103 GLU A C 1
ATOM 718 O O . GLU A 1 103 ? -11.991 -20.077 -10.396 1.00 86.69 103 GLU A O 1
ATOM 723 N N . PRO A 1 104 ? -11.676 -21.509 -8.680 1.00 79.44 104 PRO A N 1
ATOM 724 C CA . PRO A 1 104 ? -10.938 -20.558 -7.860 1.00 79.44 104 PRO A CA 1
ATOM 725 C C . PRO A 1 104 ? -9.627 -20.140 -8.533 1.00 79.44 104 PRO A C 1
ATOM 727 O O . PRO A 1 104 ? -8.933 -20.959 -9.134 1.00 79.44 104 PRO A O 1
ATOM 730 N N . ALA A 1 105 ? -9.255 -18.868 -8.391 1.00 79.75 105 ALA A N 1
ATOM 731 C CA . ALA A 1 105 ? -7.925 -18.417 -8.785 1.00 79.75 105 ALA A CA 1
ATOM 732 C C . ALA A 1 105 ? -6.854 -19.073 -7.898 1.00 79.75 105 ALA A C 1
ATOM 734 O O . ALA A 1 105 ? -7.080 -19.295 -6.705 1.00 79.75 105 ALA A O 1
ATOM 735 N N . GLU A 1 106 ? -5.681 -19.353 -8.469 1.00 85.38 106 GLU A N 1
ATOM 736 C CA . GLU A 1 106 ? -4.542 -19.851 -7.698 1.00 85.38 106 GLU A CA 1
ATOM 737 C C . GLU A 1 106 ? -4.133 -18.808 -6.639 1.00 85.38 106 GLU A C 1
ATOM 739 O O . GLU A 1 106 ? -3.879 -17.648 -6.985 1.00 85.38 106 GLU A O 1
ATOM 744 N N . PRO A 1 107 ? -4.105 -19.171 -5.344 1.00 87.19 107 PRO A N 1
ATOM 745 C CA . PRO A 1 107 ? -3.807 -18.218 -4.287 1.00 87.19 107 PRO A CA 1
ATOM 746 C C . PRO A 1 107 ? -2.305 -17.932 -4.199 1.00 87.19 107 PRO A C 1
ATOM 748 O O . PRO A 1 107 ? -1.472 -18.828 -4.313 1.00 87.19 107 PRO A O 1
ATOM 751 N N . ILE A 1 108 ? -1.957 -16.685 -3.881 1.00 88.31 108 ILE A N 1
ATOM 752 C CA . ILE A 1 108 ? -0.589 -16.314 -3.505 1.00 88.31 108 ILE A CA 1
ATOM 753 C C . ILE A 1 108 ? -0.407 -16.622 -2.015 1.00 88.31 108 ILE A C 1
ATOM 755 O O . ILE A 1 108 ? -1.087 -16.044 -1.164 1.00 88.31 108 ILE A O 1
ATOM 759 N N . ALA A 1 109 ? 0.515 -17.525 -1.684 1.00 92.94 109 ALA A N 1
ATOM 760 C CA . ALA A 1 109 ? 0.817 -17.868 -0.298 1.00 92.94 109 ALA A CA 1
ATOM 761 C C . ALA A 1 109 ? 1.682 -16.780 0.357 1.00 92.94 109 ALA A C 1
ATOM 763 O O . ALA A 1 109 ? 2.866 -16.643 0.054 1.00 92.94 109 ALA A O 1
ATOM 764 N N . ILE A 1 110 ? 1.097 -16.017 1.283 1.00 95.12 110 ILE A N 1
ATOM 765 C CA . ILE A 1 110 ? 1.817 -14.978 2.024 1.00 95.12 110 ILE A CA 1
ATOM 766 C C . ILE A 1 110 ? 2.389 -15.568 3.319 1.00 95.12 110 ILE A C 1
ATOM 768 O O . ILE A 1 110 ? 1.630 -16.111 4.127 1.00 95.12 110 ILE A O 1
ATOM 772 N N . PRO A 1 111 ? 3.711 -15.472 3.553 1.00 95.00 111 PRO A N 1
ATOM 773 C CA . PRO A 1 111 ? 4.311 -15.952 4.791 1.00 95.00 111 PRO A CA 1
ATOM 774 C C . PRO A 1 111 ? 3.802 -15.150 5.993 1.00 95.00 111 PRO A C 1
ATOM 776 O O . PRO A 1 111 ? 3.498 -13.963 5.884 1.00 95.00 111 PRO A O 1
ATOM 779 N N . ALA A 1 112 ? 3.743 -15.781 7.165 1.00 94.50 112 ALA A N 1
ATOM 780 C CA . ALA A 1 112 ? 3.382 -15.087 8.396 1.00 94.50 112 ALA A CA 1
ATOM 781 C C . ALA A 1 112 ? 4.460 -14.066 8.808 1.00 94.50 112 ALA A C 1
ATOM 783 O O . ALA A 1 112 ? 5.655 -14.265 8.572 1.00 94.50 112 ALA A O 1
ATOM 784 N N . ALA A 1 113 ? 4.034 -12.992 9.476 1.00 96.75 113 ALA A N 1
ATOM 785 C CA . ALA A 1 113 ? 4.944 -12.055 10.125 1.00 96.75 113 ALA A CA 1
ATOM 786 C C . ALA A 1 113 ? 5.719 -12.754 11.253 1.00 96.75 113 ALA A C 1
ATOM 788 O O . ALA A 1 113 ? 5.157 -13.540 12.015 1.00 96.75 113 ALA A O 1
ATOM 789 N N . GLY A 1 114 ? 7.005 -12.433 11.390 1.00 96.31 114 GLY A N 1
ATOM 790 C CA . GLY A 1 114 ? 7.858 -12.988 12.442 1.00 96.31 114 GLY A CA 1
ATOM 791 C C . GLY A 1 114 ? 7.831 -12.203 13.756 1.00 96.31 114 GLY A C 1
ATOM 792 O O . GLY A 1 114 ? 8.226 -12.738 14.790 1.00 96.31 114 GLY A O 1
ATOM 793 N N . ARG A 1 115 ? 7.424 -10.926 13.737 1.00 97.12 115 ARG A N 1
ATOM 794 C CA . ARG A 1 115 ? 7.422 -10.038 14.914 1.00 97.12 115 ARG A CA 1
ATOM 795 C C . ARG A 1 115 ? 6.500 -8.832 14.726 1.00 97.12 115 ARG A C 1
ATOM 797 O O . ARG A 1 115 ? 5.994 -8.589 13.636 1.00 97.12 115 ARG A O 1
ATOM 804 N N . VAL A 1 116 ? 6.350 -8.034 15.778 1.00 97.31 116 VAL A N 1
ATOM 805 C CA . VAL A 1 116 ? 5.736 -6.700 15.710 1.00 97.31 116 VAL A CA 1
ATOM 806 C C . VAL A 1 116 ? 6.835 -5.652 15.522 1.00 97.31 116 VAL A C 1
ATOM 808 O O . VAL A 1 116 ? 7.887 -5.728 16.158 1.00 97.31 116 VAL A O 1
ATOM 811 N N . GLY A 1 117 ? 6.619 -4.722 14.597 1.00 96.00 117 GLY A N 1
ATOM 812 C CA . GLY A 1 117 ? 7.547 -3.659 14.231 1.00 96.00 117 GLY A CA 1
ATOM 813 C C . GLY A 1 117 ? 7.122 -2.278 14.737 1.00 96.00 117 GLY A C 1
ATOM 814 O O . GLY A 1 117 ? 6.227 -2.163 15.579 1.00 96.00 117 GLY A O 1
ATOM 815 N N . PRO A 1 118 ? 7.762 -1.216 14.218 1.00 96.69 118 PRO A N 1
ATOM 816 C CA . PRO A 1 118 ? 7.382 0.166 14.490 1.00 96.69 118 PRO A CA 1
ATOM 817 C C . PRO A 1 118 ? 5.894 0.439 14.244 1.00 96.69 118 PRO A C 1
ATOM 819 O O . PRO A 1 118 ? 5.279 -0.155 13.355 1.00 96.69 118 PRO A O 1
ATOM 822 N N . ALA A 1 119 ? 5.326 1.348 15.041 1.00 96.25 119 ALA A N 1
ATOM 823 C CA . ALA A 1 119 ? 3.902 1.694 15.017 1.00 96.25 119 ALA A CA 1
ATOM 824 C C . ALA A 1 119 ? 2.960 0.476 15.155 1.00 96.25 119 ALA A C 1
ATOM 826 O O . ALA A 1 119 ? 1.848 0.477 14.639 1.00 96.25 119 ALA A O 1
ATOM 827 N N . ASN A 1 120 ? 3.419 -0.574 15.850 1.00 95.69 120 ASN A N 1
ATOM 828 C CA . ASN A 1 120 ? 2.696 -1.831 16.069 1.00 95.69 120 ASN A CA 1
ATOM 829 C C . ASN A 1 120 ? 2.308 -2.580 14.780 1.00 95.69 120 ASN A C 1
ATOM 831 O O . ASN A 1 120 ? 1.398 -3.409 14.791 1.00 95.69 120 ASN A O 1
ATOM 835 N N . VAL A 1 121 ? 3.010 -2.331 13.671 1.00 98.06 121 VAL A N 1
ATOM 836 C CA . VAL A 1 121 ? 2.750 -3.005 12.393 1.00 98.06 121 VAL A CA 1
ATOM 837 C C . VAL A 1 121 ? 3.454 -4.369 12.366 1.00 98.06 121 VAL A C 1
ATOM 839 O O . VAL A 1 121 ? 4.657 -4.430 12.643 1.00 98.06 121 VAL A O 1
ATOM 842 N N . PRO A 1 122 ? 2.766 -5.476 12.024 1.00 97.75 122 PRO A N 1
ATOM 843 C CA . PRO A 1 122 ? 3.410 -6.773 11.811 1.00 97.75 122 PRO A CA 1
ATOM 844 C C . PRO A 1 122 ? 4.575 -6.699 10.809 1.00 97.75 122 PRO A C 1
ATOM 846 O O . PRO A 1 122 ? 4.498 -6.024 9.782 1.00 97.75 122 PRO A O 1
ATOM 849 N N . THR A 1 123 ? 5.680 -7.382 11.111 1.00 97.75 123 THR A N 1
ATOM 850 C CA . THR A 1 123 ? 6.902 -7.368 10.296 1.00 97.75 123 THR A CA 1
ATOM 851 C C . THR A 1 123 ? 7.745 -8.633 10.475 1.00 97.75 123 THR A C 1
ATOM 853 O O . THR A 1 123 ? 7.345 -9.594 11.129 1.00 97.75 123 THR A O 1
ATOM 856 N N . GLY A 1 124 ? 8.945 -8.654 9.895 1.00 96.75 124 GLY A N 1
ATOM 857 C CA . GLY A 1 124 ? 9.845 -9.803 9.909 1.00 96.75 124 GLY A CA 1
ATOM 858 C C . GLY A 1 124 ? 9.485 -10.849 8.859 1.00 96.75 124 GLY A C 1
ATOM 859 O O . GLY A 1 124 ? 9.866 -12.004 9.013 1.00 96.75 124 GLY A O 1
ATOM 860 N N . TYR A 1 125 ? 8.753 -10.450 7.818 1.00 96.69 125 TYR A N 1
ATOM 861 C CA . TYR A 1 125 ? 8.513 -11.283 6.648 1.00 96.69 125 TYR A CA 1
ATOM 862 C C . TYR A 1 125 ? 9.849 -11.661 5.970 1.00 96.69 125 TYR A C 1
ATOM 864 O O . TYR A 1 125 ? 10.788 -10.855 5.980 1.00 96.69 125 TYR A O 1
ATOM 872 N N . PRO A 1 126 ? 9.969 -12.865 5.378 1.00 95.06 126 PRO A N 1
ATOM 873 C CA . PRO A 1 126 ? 11.150 -13.260 4.613 1.00 95.06 126 PRO A CA 1
ATOM 874 C C . PRO A 1 126 ? 11.454 -12.277 3.475 1.00 95.06 126 PRO A C 1
ATOM 876 O O . PRO A 1 126 ? 10.530 -11.763 2.846 1.00 95.06 126 PRO A O 1
ATOM 879 N N . ARG A 1 127 ? 12.738 -12.061 3.153 1.00 93.56 127 ARG A N 1
ATOM 880 C CA . ARG A 1 127 ? 13.162 -11.243 1.997 1.00 93.56 127 ARG A CA 1
ATOM 881 C C . ARG A 1 127 ? 12.876 -11.972 0.683 1.00 93.56 127 ARG A C 1
ATOM 883 O O . ARG A 1 127 ? 13.747 -12.605 0.101 1.00 93.56 127 ARG A O 1
ATOM 890 N N . THR A 1 128 ? 11.613 -11.918 0.294 1.00 94.69 128 THR A N 1
ATOM 891 C CA . THR A 1 128 ? 10.998 -12.556 -0.872 1.00 94.69 128 THR A CA 1
ATOM 892 C C . THR A 1 128 ? 9.912 -11.620 -1.400 1.00 94.69 128 THR A C 1
ATOM 894 O O . THR A 1 128 ? 9.417 -10.789 -0.624 1.00 94.69 128 THR A O 1
ATOM 897 N N . PRO A 1 129 ? 9.497 -11.741 -2.668 1.00 95.19 129 PRO A N 1
ATOM 898 C CA . PRO A 1 129 ? 8.401 -10.933 -3.197 1.00 95.19 129 PRO A CA 1
ATOM 899 C C . PRO A 1 129 ? 7.099 -11.091 -2.398 1.00 95.19 129 PRO A C 1
ATOM 901 O O . PRO A 1 129 ? 6.430 -10.104 -2.092 1.00 95.19 129 PRO A O 1
ATOM 904 N N . GLU A 1 130 ? 6.781 -12.310 -1.968 1.00 95.44 130 GLU A N 1
ATOM 905 C CA . GLU A 1 130 ? 5.607 -12.624 -1.148 1.00 95.44 130 GLU A CA 1
ATOM 906 C C . GLU A 1 130 ? 5.720 -12.008 0.253 1.00 95.44 130 GLU A C 1
ATOM 908 O O . GLU A 1 130 ? 4.741 -11.508 0.809 1.00 95.44 130 GLU A O 1
ATOM 913 N N . GLY A 1 131 ? 6.925 -11.981 0.825 1.00 96.56 131 GLY A N 1
ATOM 914 C CA . GLY A 1 131 ? 7.179 -11.278 2.079 1.00 96.56 131 GLY A CA 1
ATOM 915 C C . GLY A 1 131 ? 7.028 -9.759 1.958 1.00 96.56 131 GLY A C 1
ATOM 916 O O . GLY A 1 131 ? 6.495 -9.127 2.871 1.00 96.56 131 GLY A O 1
ATOM 917 N N . ALA A 1 132 ? 7.421 -9.171 0.823 1.00 96.88 132 ALA A N 1
ATOM 918 C CA . ALA A 1 132 ? 7.196 -7.752 0.541 1.00 96.88 132 ALA A CA 1
ATOM 919 C C . ALA A 1 132 ? 5.698 -7.428 0.406 1.00 96.88 132 ALA A C 1
ATOM 921 O O . ALA A 1 132 ? 5.234 -6.429 0.962 1.00 96.88 132 ALA A O 1
ATOM 922 N N . VAL A 1 133 ? 4.926 -8.302 -0.253 1.00 97.12 133 VAL A N 1
ATOM 923 C CA . VAL A 1 133 ? 3.455 -8.223 -0.284 1.00 97.12 133 VAL A CA 1
ATOM 924 C C . VAL A 1 133 ? 2.885 -8.254 1.135 1.00 97.12 133 VAL A C 1
ATOM 926 O O . VAL A 1 133 ? 2.079 -7.392 1.483 1.00 97.12 133 VAL A O 1
ATOM 929 N N . GLY A 1 134 ? 3.335 -9.194 1.973 1.00 97.56 134 GLY A N 1
ATOM 930 C CA . GLY A 1 134 ? 2.910 -9.291 3.372 1.00 97.56 134 GLY A CA 1
ATOM 931 C C . GLY A 1 134 ? 3.199 -8.019 4.173 1.00 97.56 134 GLY A C 1
ATOM 932 O O . GLY A 1 134 ? 2.319 -7.514 4.873 1.00 97.56 134 GLY A O 1
ATOM 933 N N . GLN A 1 135 ? 4.395 -7.446 4.018 1.00 97.75 135 GLN A N 1
ATOM 934 C CA . GLN A 1 135 ? 4.770 -6.206 4.698 1.00 97.75 135 GLN A CA 1
ATOM 935 C C . GLN A 1 135 ? 3.921 -5.011 4.240 1.00 97.75 135 GLN A C 1
ATOM 937 O O . GLN A 1 135 ? 3.453 -4.239 5.081 1.00 97.75 135 GLN A O 1
ATOM 942 N N . LEU A 1 136 ? 3.689 -4.863 2.931 1.00 97.56 136 LEU A N 1
ATOM 943 C CA . LEU A 1 136 ? 2.856 -3.789 2.381 1.00 97.56 136 LEU A CA 1
ATOM 944 C C . LEU A 1 136 ? 1.392 -3.924 2.825 1.00 97.56 136 LEU A C 1
ATOM 946 O O . LEU A 1 136 ? 0.755 -2.923 3.167 1.00 97.56 136 LEU A O 1
ATOM 950 N N . ALA A 1 137 ? 0.871 -5.152 2.862 1.00 97.94 137 ALA A N 1
ATOM 951 C CA . ALA A 1 137 ? -0.472 -5.449 3.347 1.00 97.94 137 ALA A CA 1
ATOM 952 C C . ALA A 1 137 ? -0.629 -5.065 4.825 1.00 97.94 137 ALA A C 1
ATOM 954 O O . ALA A 1 137 ? -1.601 -4.403 5.184 1.00 97.94 137 ALA A O 1
ATOM 955 N N . ALA A 1 138 ? 0.355 -5.406 5.664 1.00 98.00 138 ALA A N 1
ATOM 956 C CA . ALA A 1 138 ? 0.359 -5.059 7.082 1.00 98.00 138 ALA A CA 1
ATOM 957 C C . ALA A 1 138 ? 0.379 -3.539 7.314 1.00 98.00 138 ALA A C 1
ATOM 959 O O . ALA A 1 138 ? -0.411 -3.037 8.114 1.00 98.00 138 ALA A O 1
ATOM 960 N N . ILE A 1 139 ? 1.230 -2.802 6.587 1.00 97.75 139 ILE A N 1
ATOM 961 C CA . ILE A 1 139 ? 1.290 -1.330 6.661 1.00 97.75 139 ILE A CA 1
ATOM 962 C C . ILE A 1 139 ? -0.055 -0.729 6.243 1.00 97.75 139 ILE A C 1
ATOM 964 O O . ILE A 1 139 ? -0.625 0.079 6.971 1.00 97.75 139 ILE A O 1
ATOM 968 N N . THR A 1 140 ? -0.594 -1.163 5.100 1.00 96.94 140 THR A N 1
ATOM 969 C CA . THR A 1 140 ? -1.857 -0.645 4.553 1.00 96.94 140 THR A CA 1
ATOM 970 C C . THR A 1 140 ? -3.027 -0.899 5.500 1.00 96.94 140 THR A C 1
ATOM 972 O O . THR A 1 140 ? -3.804 0.014 5.781 1.00 96.94 140 THR A O 1
ATOM 975 N N . ALA A 1 141 ? -3.136 -2.119 6.033 1.00 96.25 141 ALA A N 1
ATOM 976 C CA . ALA A 1 141 ? -4.178 -2.481 6.984 1.00 96.25 141 ALA A CA 1
ATOM 977 C C . ALA A 1 141 ? -4.067 -1.662 8.276 1.00 96.25 141 ALA A C 1
ATOM 979 O O . ALA A 1 141 ? -5.076 -1.149 8.756 1.00 96.25 141 ALA A O 1
ATOM 980 N N . ALA A 1 142 ? -2.861 -1.500 8.828 1.00 96.12 142 ALA A N 1
ATOM 981 C CA . ALA A 1 142 ? -2.648 -0.698 10.030 1.00 96.12 142 ALA A CA 1
ATOM 982 C 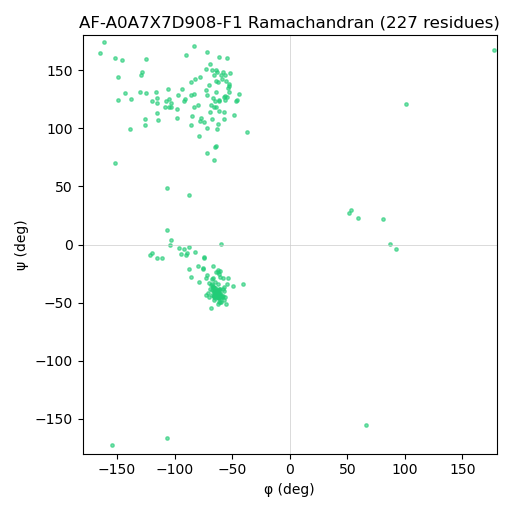C . ALA A 1 142 ? -3.005 0.780 9.807 1.00 96.12 142 ALA A C 1
ATOM 984 O O . ALA A 1 142 ? -3.647 1.389 10.657 1.00 96.12 142 ALA A O 1
ATOM 985 N N . THR A 1 143 ? -2.650 1.349 8.651 1.00 95.62 143 THR A N 1
ATOM 986 C CA . THR A 1 143 ? -2.995 2.734 8.300 1.00 95.62 143 THR A CA 1
ATOM 987 C C . THR A 1 143 ? -4.498 2.941 8.150 1.00 95.62 143 THR A C 1
ATOM 989 O O . THR A 1 143 ? -5.024 3.920 8.664 1.00 95.62 143 THR A O 1
ATOM 992 N N . LEU A 1 144 ? -5.205 2.057 7.441 1.00 93.12 144 LEU A N 1
ATOM 993 C CA . LEU A 1 144 ? -6.649 2.220 7.241 1.00 93.12 144 LEU A CA 1
ATOM 994 C C . LEU A 1 144 ? -7.420 2.046 8.554 1.00 93.12 144 LEU A C 1
ATOM 996 O O . LEU A 1 144 ? -8.348 2.803 8.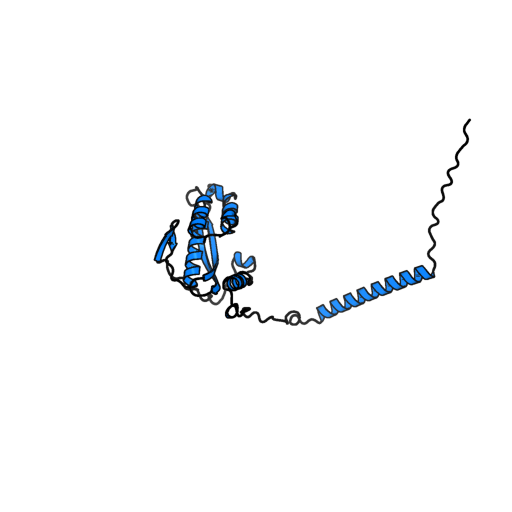826 1.00 93.12 144 LEU A O 1
ATOM 1000 N N . GLN A 1 145 ? -6.999 1.090 9.383 1.00 92.06 145 GLN A N 1
ATOM 1001 C CA . GLN A 1 145 ? -7.656 0.770 10.652 1.00 92.06 145 GLN A CA 1
ATOM 1002 C C . GLN A 1 145 ? -7.246 1.696 11.804 1.00 92.06 145 GLN A C 1
ATOM 1004 O O . GLN A 1 145 ? -7.844 1.610 12.873 1.00 92.06 145 GLN A O 1
ATOM 1009 N N . SER A 1 146 ? -6.265 2.589 11.616 1.00 91.81 146 SER A N 1
ATOM 1010 C CA . SER A 1 146 ? -5.901 3.561 12.655 1.00 91.81 146 SER A CA 1
ATOM 1011 C C . SER A 1 146 ? -7.018 4.567 12.914 1.00 91.81 146 SER A C 1
ATOM 1013 O O . SER A 1 146 ? -7.111 5.098 14.017 1.00 91.81 146 SER A O 1
ATOM 1015 N N . LEU A 1 147 ? -7.843 4.853 11.893 1.00 90.69 147 LEU A N 1
ATOM 1016 C CA . LEU A 1 147 ? -8.928 5.840 11.947 1.00 90.69 147 LEU A CA 1
ATOM 1017 C C . LEU A 1 147 ? -8.469 7.218 12.467 1.00 90.69 147 LEU A C 1
ATOM 1019 O O . LEU A 1 147 ? -9.248 7.993 13.012 1.00 90.69 147 LEU A O 1
ATOM 1023 N N . SER A 1 148 ? -7.187 7.527 12.269 1.00 91.69 148 SER A N 1
ATOM 1024 C CA . SER A 1 148 ? -6.492 8.677 12.841 1.00 91.69 148 SER A CA 1
ATOM 1025 C C . SER A 1 148 ? -5.408 9.133 11.873 1.00 91.69 148 SER A C 1
ATOM 1027 O O . SER A 1 148 ? -4.554 8.343 11.457 1.00 91.69 148 SER A O 1
ATOM 1029 N N . LEU A 1 149 ? -5.449 10.414 11.488 1.00 94.25 149 LEU A N 1
ATOM 1030 C CA . LEU A 1 149 ? -4.458 10.997 10.577 1.00 94.25 149 LEU A CA 1
ATOM 1031 C C . LEU A 1 149 ? -3.070 11.069 11.221 1.00 94.25 149 LEU A C 1
ATOM 1033 O O . LEU A 1 149 ? -2.075 10.878 10.523 1.00 94.25 149 LEU A O 1
ATOM 1037 N N . ASP A 1 150 ? -3.010 11.301 12.532 1.00 95.69 150 ASP A N 1
ATOM 1038 C CA . ASP A 1 150 ? -1.751 11.383 13.273 1.00 95.69 150 ASP A CA 1
ATOM 1039 C C . ASP A 1 150 ? -1.087 10.005 13.364 1.00 95.69 150 ASP A C 1
ATOM 1041 O O . ASP A 1 150 ? 0.096 9.865 13.044 1.00 95.69 150 ASP A O 1
ATOM 1045 N N . ASP A 1 151 ? -1.858 8.960 13.679 1.00 95.69 151 ASP A N 1
ATOM 1046 C CA . ASP A 1 151 ? -1.341 7.587 13.709 1.00 95.69 151 ASP A CA 1
ATOM 1047 C C . ASP A 1 151 ? -0.938 7.113 12.310 1.00 95.69 151 ASP A C 1
ATOM 1049 O O . ASP A 1 151 ? 0.115 6.499 12.132 1.00 95.69 151 ASP A O 1
ATOM 1053 N N . ALA A 1 152 ? -1.727 7.452 11.286 1.00 96.50 152 ALA A N 1
ATOM 1054 C CA . ALA A 1 152 ? -1.387 7.158 9.897 1.00 96.50 152 ALA A CA 1
ATOM 1055 C C . ALA A 1 152 ? -0.088 7.856 9.458 1.00 96.50 152 ALA A C 1
ATOM 1057 O O . ALA A 1 152 ? 0.718 7.259 8.739 1.00 96.50 152 ALA A O 1
ATOM 1058 N N . ALA A 1 153 ? 0.148 9.097 9.897 1.00 96.69 153 ALA A N 1
ATOM 1059 C CA . ALA A 1 153 ? 1.387 9.819 9.622 1.00 96.69 153 ALA A CA 1
ATOM 1060 C C . ALA A 1 153 ? 2.579 9.198 10.368 1.00 96.69 153 ALA A C 1
ATOM 1062 O O . ALA A 1 153 ? 3.662 9.078 9.791 1.00 96.69 153 ALA A O 1
ATOM 1063 N N . GLY A 1 154 ? 2.371 8.746 11.609 1.00 97.38 154 GLY A N 1
ATOM 1064 C CA . GLY A 1 154 ? 3.366 8.004 12.383 1.00 97.38 154 GLY A CA 1
ATOM 1065 C C . GLY A 1 154 ? 3.754 6.675 11.729 1.00 97.38 154 GLY A C 1
ATOM 1066 O O . GLY A 1 154 ? 4.943 6.370 11.620 1.00 97.38 154 GLY A O 1
ATOM 1067 N N . ILE A 1 155 ? 2.774 5.919 11.222 1.00 98.06 155 ILE A N 1
ATOM 1068 C CA . ILE A 1 155 ? 3.015 4.699 10.437 1.00 98.06 155 ILE A CA 1
ATOM 1069 C C . ILE A 1 155 ? 3.802 5.043 9.168 1.00 98.06 155 ILE A C 1
ATOM 1071 O O . ILE A 1 155 ? 4.829 4.423 8.912 1.00 98.06 155 ILE A O 1
ATOM 1075 N N . TYR A 1 156 ? 3.379 6.050 8.399 1.00 97.50 156 TYR A N 1
ATOM 1076 C CA . TYR A 1 156 ? 4.091 6.451 7.183 1.00 97.50 156 TYR A CA 1
ATOM 1077 C C . TYR A 1 156 ? 5.565 6.768 7.464 1.00 97.50 156 TYR A C 1
ATOM 1079 O O . TYR A 1 156 ? 6.443 6.183 6.839 1.00 97.50 156 TYR A O 1
ATOM 1087 N N . ALA A 1 157 ? 5.839 7.620 8.456 1.00 96.81 157 ALA A N 1
ATOM 1088 C CA . ALA A 1 157 ? 7.197 8.022 8.811 1.00 96.81 157 ALA A CA 1
ATOM 1089 C C . ALA A 1 157 ? 8.074 6.849 9.280 1.00 96.81 157 ALA A C 1
ATOM 1091 O O . ALA A 1 157 ? 9.276 6.841 9.029 1.00 96.81 157 ALA A O 1
ATOM 1092 N N . ALA A 1 158 ? 7.485 5.858 9.954 1.00 97.62 158 ALA A N 1
ATOM 1093 C CA . ALA A 1 158 ? 8.210 4.693 10.448 1.00 97.62 158 ALA A CA 1
ATOM 1094 C C . ALA A 1 158 ? 8.569 3.673 9.353 1.00 97.62 158 ALA A C 1
ATOM 1096 O O . ALA A 1 158 ? 9.465 2.854 9.562 1.00 97.62 158 ALA A O 1
ATOM 1097 N N . TRP A 1 159 ? 7.864 3.703 8.218 1.00 97.12 159 TRP A N 1
ATOM 1098 C CA . TRP A 1 159 ? 7.966 2.696 7.157 1.00 97.12 159 TRP A CA 1
ATOM 1099 C C . TRP A 1 159 ? 8.418 3.256 5.800 1.00 97.12 159 TRP A C 1
ATOM 1101 O O . TRP A 1 159 ? 8.674 2.482 4.879 1.00 97.12 159 TRP A O 1
ATOM 1111 N N . SER A 1 160 ? 8.532 4.577 5.659 1.00 96.62 160 SER A N 1
ATOM 1112 C CA . SER A 1 160 ? 9.064 5.232 4.464 1.00 96.62 160 SER A CA 1
ATOM 1113 C C . SER A 1 160 ? 10.589 5.350 4.506 1.00 96.62 160 SER A C 1
ATOM 1115 O O . SER A 1 160 ? 11.152 5.734 5.531 1.00 96.62 160 SER A O 1
ATOM 1117 N N . GLU A 1 161 ? 11.250 5.121 3.372 1.00 93.38 161 GLU A N 1
ATOM 1118 C CA . GLU A 1 161 ? 12.679 5.413 3.214 1.00 93.38 161 GLU A CA 1
ATOM 1119 C C . GLU A 1 161 ? 12.962 6.930 3.214 1.00 93.38 161 GLU A C 1
ATOM 1121 O O . GLU A 1 161 ? 12.095 7.733 2.838 1.00 93.38 161 GLU A O 1
ATOM 1126 N N . PRO A 1 162 ? 14.184 7.359 3.583 1.00 93.62 162 PRO A N 1
ATOM 1127 C CA . PRO A 1 162 ? 14.601 8.748 3.450 1.00 93.62 162 PRO A CA 1
ATOM 1128 C C . PRO A 1 162 ? 14.407 9.271 2.020 1.00 93.62 162 PRO A C 1
ATOM 1130 O O . PRO A 1 162 ? 14.783 8.623 1.047 1.00 93.62 162 PRO A O 1
ATOM 1133 N N . GLY A 1 163 ? 13.844 10.474 1.896 1.00 93.06 163 GLY A N 1
ATOM 1134 C CA . GLY A 1 163 ? 13.550 11.091 0.599 1.00 93.06 163 GLY A CA 1
ATOM 1135 C C . GLY A 1 163 ? 12.188 10.719 0.004 1.00 93.06 163 GLY A C 1
ATOM 1136 O O . GLY A 1 163 ? 11.851 11.229 -1.063 1.00 93.06 163 GLY A O 1
ATOM 1137 N N . ALA A 1 164 ? 11.384 9.892 0.683 1.00 93.12 164 ALA A N 1
ATOM 1138 C CA . ALA A 1 164 ? 9.986 9.696 0.310 1.00 93.12 164 ALA A CA 1
ATOM 1139 C C . ALA A 1 164 ? 9.201 11.031 0.329 1.00 93.12 164 ALA A C 1
ATOM 1141 O O . ALA A 1 164 ? 9.498 11.904 1.154 1.00 93.12 164 ALA A O 1
ATOM 1142 N N . PRO A 1 165 ? 8.177 11.197 -0.535 1.00 95.12 165 PRO A N 1
ATOM 1143 C CA . PRO A 1 165 ? 7.285 12.356 -0.496 1.00 95.12 165 PRO A CA 1
ATOM 1144 C C . PRO A 1 165 ? 6.640 12.549 0.885 1.00 95.12 165 PRO A C 1
ATOM 1146 O O . PRO A 1 165 ? 6.564 11.600 1.671 1.00 95.12 165 PRO A O 1
ATOM 1149 N N . PRO A 1 166 ? 6.127 13.744 1.215 1.00 93.75 166 PRO A N 1
ATOM 1150 C CA . PRO A 1 166 ? 5.435 13.933 2.484 1.00 93.75 166 PRO A CA 1
ATOM 1151 C C . PRO A 1 166 ? 4.165 13.070 2.558 1.00 93.75 166 PRO A C 1
ATOM 1153 O 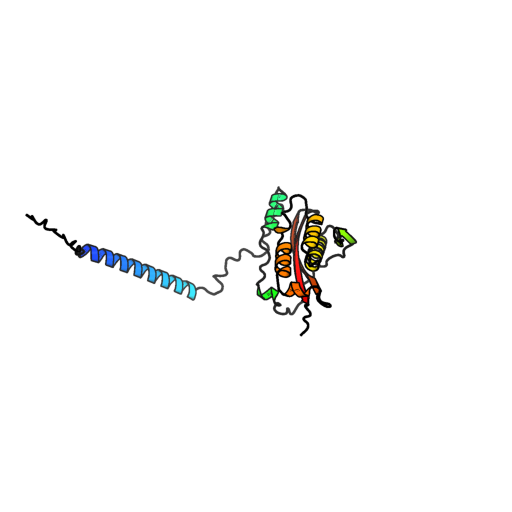O . PRO A 1 166 ? 3.477 12.863 1.558 1.00 93.75 166 PRO A O 1
ATOM 1156 N N . ALA A 1 167 ? 3.797 12.625 3.766 1.00 93.62 167 ALA A N 1
ATOM 1157 C CA . ALA A 1 167 ? 2.633 11.756 3.995 1.00 93.62 167 ALA A CA 1
ATOM 1158 C C . ALA A 1 167 ? 1.324 12.324 3.412 1.00 93.62 167 ALA A C 1
ATOM 1160 O O . ALA A 1 167 ? 0.441 11.574 3.011 1.00 93.62 167 ALA A O 1
ATOM 1161 N N . SER A 1 168 ? 1.195 13.651 3.311 1.00 91.44 168 SER A N 1
ATOM 1162 C CA . SER A 1 168 ? 0.045 14.322 2.689 1.00 91.44 168 SER A CA 1
ATOM 1163 C C . SER A 1 168 ? -0.152 13.991 1.205 1.00 91.44 168 SER A C 1
ATOM 1165 O O . SER A 1 168 ? -1.271 14.094 0.701 1.00 91.44 168 SER A O 1
ATOM 1167 N N . GLU A 1 169 ? 0.912 13.608 0.501 1.00 94.50 169 GLU A N 1
ATOM 1168 C CA . GLU A 1 169 ? 0.875 13.210 -0.910 1.00 94.50 169 GLU A CA 1
ATOM 1169 C C . GLU A 1 169 ? 0.640 11.706 -1.090 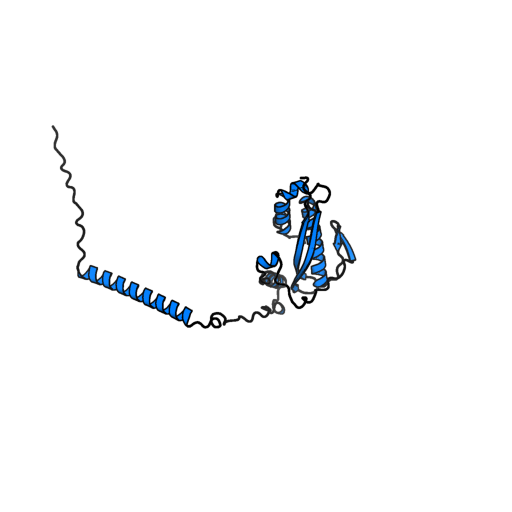1.00 94.50 169 GLU A C 1
ATOM 1171 O O . GLU A 1 169 ? 0.346 11.243 -2.197 1.00 94.50 169 GLU A O 1
ATOM 1176 N N . TRP A 1 170 ? 0.679 10.934 -0.006 1.00 94.62 170 TRP A N 1
ATOM 1177 C CA . TRP A 1 170 ? 0.373 9.515 -0.047 1.00 94.62 170 TRP A CA 1
ATOM 1178 C C . TRP A 1 170 ? -1.127 9.286 -0.258 1.00 94.62 170 TRP A C 1
ATOM 1180 O O . TRP A 1 170 ? -1.976 9.831 0.451 1.00 94.62 170 TRP A O 1
ATOM 1190 N N . THR A 1 171 ? -1.481 8.456 -1.239 1.00 92.12 171 THR A N 1
ATOM 1191 C CA . THR A 1 171 ? -2.885 8.200 -1.598 1.00 92.12 171 THR A CA 1
ATOM 1192 C C . THR A 1 171 ? -3.705 7.653 -0.428 1.00 92.12 171 THR A C 1
ATOM 1194 O O . THR A 1 171 ? -4.845 8.075 -0.250 1.00 92.12 171 THR A O 1
ATOM 1197 N N . LEU A 1 172 ? -3.135 6.784 0.416 1.00 92.88 172 LEU A N 1
ATOM 1198 C CA . LEU A 1 172 ? -3.845 6.246 1.584 1.00 92.88 172 LEU A CA 1
ATOM 1199 C C . LEU A 1 172 ? -4.179 7.334 2.613 1.00 92.88 172 LEU A C 1
ATOM 1201 O O . LEU A 1 172 ? -5.287 7.343 3.142 1.00 92.88 172 LEU A O 1
ATOM 1205 N N . MET A 1 173 ? -3.289 8.311 2.813 1.00 95.38 173 MET A N 1
ATOM 1206 C CA . MET A 1 173 ? -3.561 9.470 3.668 1.00 95.38 173 MET A CA 1
ATOM 1207 C C . MET A 1 173 ? -4.719 10.320 3.125 1.00 95.38 173 MET A C 1
ATOM 1209 O O . MET A 1 173 ? -5.574 10.775 3.887 1.00 95.38 173 MET A O 1
ATOM 1213 N N . ARG A 1 174 ? -4.790 10.517 1.799 1.00 92.88 174 ARG A N 1
ATOM 1214 C CA . ARG A 1 174 ? -5.924 11.221 1.170 1.00 92.88 174 ARG A CA 1
ATOM 1215 C C . ARG A 1 174 ? -7.236 10.455 1.327 1.00 92.88 174 ARG A C 1
ATOM 1217 O O . ARG A 1 174 ? -8.245 11.072 1.659 1.00 92.88 174 ARG A O 1
ATOM 1224 N N . ASN A 1 175 ? -7.217 9.137 1.132 1.00 91.12 175 ASN A N 1
ATOM 1225 C CA . ASN A 1 175 ? -8.399 8.289 1.297 1.00 91.12 175 ASN A CA 1
ATOM 1226 C C . ASN A 1 175 ? -8.910 8.329 2.742 1.00 91.12 175 ASN A C 1
ATOM 1228 O O . ASN A 1 175 ? -10.100 8.547 2.962 1.00 91.12 175 ASN A O 1
ATOM 1232 N N . LEU A 1 176 ? -8.008 8.209 3.722 1.00 91.88 176 LEU A N 1
ATOM 1233 C CA . LEU A 1 176 ? -8.361 8.286 5.138 1.00 91.88 176 LEU A CA 1
ATOM 1234 C C . LEU A 1 176 ? -8.936 9.660 5.500 1.00 91.88 176 LEU A C 1
ATOM 1236 O O . LEU A 1 176 ? -9.970 9.737 6.153 1.00 91.88 176 LEU A O 1
ATOM 1240 N N . ARG A 1 177 ? -8.334 10.753 5.017 1.00 93.44 177 ARG A N 1
ATOM 1241 C CA . ARG A 1 177 ? -8.879 12.107 5.211 1.00 93.44 177 ARG A CA 1
ATOM 1242 C C . ARG A 1 177 ? -10.272 12.262 4.606 1.00 93.44 177 ARG A C 1
ATOM 1244 O O . ARG A 1 177 ? -11.131 12.876 5.227 1.00 93.44 177 ARG A O 1
ATOM 1251 N N . SER A 1 178 ? -10.492 11.715 3.412 1.00 92.00 178 SER A N 1
ATOM 1252 C CA . SER A 1 178 ? -11.808 11.734 2.770 1.00 92.00 178 SER A CA 1
ATOM 1253 C C . SER A 1 178 ? -12.844 10.966 3.588 1.00 92.00 178 SER A C 1
ATOM 1255 O O . SER A 1 178 ? -13.967 11.437 3.730 1.00 92.00 178 SER A O 1
ATOM 1257 N N . PHE A 1 179 ? -12.474 9.807 4.136 1.00 89.31 179 PHE A N 1
ATOM 1258 C CA . PHE A 1 179 ? -13.349 9.012 4.993 1.00 89.31 179 PHE A CA 1
ATOM 1259 C C . PHE A 1 179 ? -13.666 9.735 6.310 1.00 89.31 179 PHE A C 1
ATOM 1261 O O . PHE A 1 179 ? -14.834 9.875 6.663 1.00 89.31 179 PHE A O 1
ATOM 1268 N N . LEU A 1 180 ? -12.648 10.273 6.988 1.00 90.56 180 LEU A N 1
ATOM 1269 C CA . LEU A 1 180 ? -12.804 11.022 8.240 1.00 90.56 180 LEU A CA 1
ATOM 1270 C C . LEU A 1 180 ? -13.559 12.352 8.068 1.00 90.56 180 LEU A C 1
ATOM 1272 O O . LEU A 1 180 ? -14.057 12.905 9.041 1.00 90.56 180 LEU A O 1
ATOM 1276 N N . GLY A 1 181 ? -13.649 12.871 6.842 1.00 91.38 181 GLY A N 1
ATOM 1277 C CA . GLY A 1 181 ? -14.479 14.028 6.503 1.00 91.38 181 GLY A CA 1
ATOM 1278 C C . GLY A 1 181 ? -15.925 13.688 6.125 1.00 91.38 181 GLY A C 1
ATOM 1279 O O . GLY A 1 181 ? -16.682 14.605 5.817 1.00 91.38 181 GLY A O 1
ATOM 1280 N N . SER A 1 182 ? -16.302 12.407 6.089 1.00 90.06 182 SER A N 1
ATOM 1281 C CA . SER A 1 182 ? -17.664 11.962 5.763 1.00 90.06 182 SER A CA 1
ATOM 1282 C C . SER A 1 182 ? -18.546 11.846 7.009 1.00 90.06 182 SER A C 1
ATOM 1284 O O . SER A 1 182 ? -18.036 11.732 8.121 1.00 90.06 182 SER A O 1
ATOM 1286 N N . ASP A 1 183 ? -19.869 11.784 6.832 1.00 86.31 183 ASP A N 1
ATOM 1287 C CA . ASP A 1 183 ? -20.818 11.607 7.945 1.00 86.31 183 ASP A CA 1
ATOM 1288 C C . ASP A 1 183 ? -20.559 10.320 8.749 1.00 86.31 183 ASP A C 1
ATOM 1290 O O . ASP A 1 183 ? -20.777 10.281 9.957 1.00 86.31 183 ASP A O 1
ATOM 1294 N N . ALA A 1 184 ? -20.014 9.277 8.108 1.00 81.62 184 ALA A N 1
ATOM 1295 C CA . ALA A 1 184 ? -19.647 8.031 8.780 1.00 81.62 184 ALA A CA 1
ATOM 1296 C C . ALA A 1 184 ? -18.598 8.243 9.887 1.00 81.62 184 ALA A C 1
ATOM 1298 O O . ALA A 1 184 ? -18.578 7.499 10.867 1.00 81.62 184 ALA A O 1
ATOM 1299 N N . ALA A 1 185 ? -17.753 9.272 9.762 1.00 84.25 185 ALA A N 1
ATOM 1300 C CA . ALA A 1 185 ? -16.721 9.582 10.742 1.00 84.25 185 ALA A CA 1
ATOM 1301 C C . ALA A 1 185 ? -17.297 9.993 12.104 1.00 84.25 185 ALA A C 1
ATOM 1303 O O . ALA A 1 185 ? -16.705 9.687 13.139 1.00 84.25 185 ALA A O 1
ATOM 1304 N N . ALA A 1 186 ? -18.469 10.639 12.112 1.00 83.38 186 ALA A N 1
ATOM 1305 C CA . ALA A 1 186 ? -19.140 11.079 13.335 1.00 83.38 186 ALA A CA 1
ATOM 1306 C C . ALA A 1 186 ? -19.529 9.910 14.254 1.00 83.38 186 ALA A C 1
ATOM 1308 O O . ALA A 1 186 ? -19.684 10.095 15.456 1.00 83.38 186 ALA A O 1
ATOM 1309 N N . HIS A 1 187 ? -19.639 8.710 13.688 1.00 84.12 187 HIS A N 1
ATOM 1310 C CA . HIS A 1 187 ? -20.080 7.506 14.377 1.00 84.12 187 HIS A CA 1
ATOM 1311 C C . HIS A 1 187 ? -18.931 6.555 14.740 1.00 84.12 187 HIS A C 1
ATOM 1313 O O . HIS A 1 187 ? -19.173 5.468 15.261 1.00 84.12 187 HIS A O 1
ATOM 1319 N N . LEU A 1 188 ? -17.670 6.927 14.481 1.00 79.94 188 LEU A N 1
ATOM 1320 C CA . LEU A 1 188 ? -16.508 6.062 14.745 1.00 79.94 188 LEU A CA 1
ATOM 1321 C C . LEU A 1 188 ? -16.298 5.745 16.226 1.00 79.94 188 LEU A C 1
ATOM 1323 O O . LEU A 1 188 ? -15.695 4.72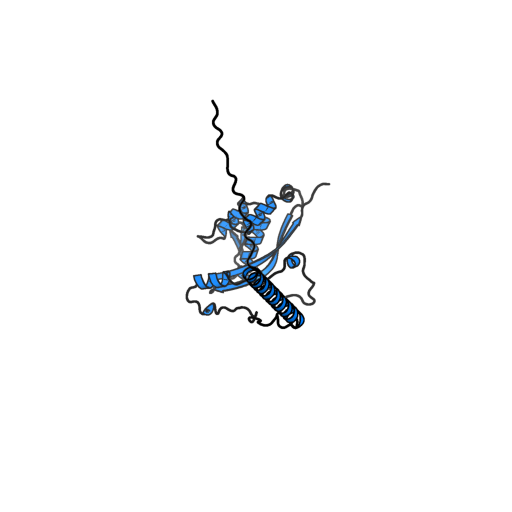6 16.552 1.00 79.94 188 LEU A O 1
ATOM 1327 N N . THR A 1 189 ? -16.803 6.597 17.117 1.00 80.81 189 THR A N 1
ATOM 1328 C CA . THR A 1 189 ? -16.763 6.378 18.567 1.00 80.81 189 THR A CA 1
ATOM 1329 C C . THR A 1 189 ? -17.969 5.606 19.096 1.00 80.81 189 THR A C 1
ATOM 1331 O O . THR A 1 189 ? -17.986 5.258 20.279 1.00 80.81 189 THR A O 1
ATOM 1334 N N . ASP A 1 190 ? -18.975 5.347 18.257 1.00 85.50 190 ASP A N 1
ATOM 1335 C CA . ASP A 1 190 ? -20.177 4.640 18.680 1.00 85.50 190 ASP A CA 1
ATOM 1336 C C . ASP A 1 190 ? -19.855 3.160 18.951 1.00 85.50 190 ASP A C 1
ATOM 1338 O O . ASP A 1 190 ? -19.132 2.516 18.179 1.00 85.50 190 ASP A O 1
ATOM 1342 N N . PRO A 1 191 ? -20.380 2.575 20.043 1.00 79.25 191 PRO A N 1
ATOM 1343 C CA . PRO A 1 191 ? -20.175 1.164 20.334 1.00 79.25 191 PRO A CA 1
ATOM 1344 C C . PRO A 1 191 ? -20.645 0.271 19.179 1.00 79.25 191 PRO A C 1
ATOM 1346 O O . PRO A 1 191 ? -21.805 0.312 18.774 1.00 79.25 191 PRO A O 1
ATOM 1349 N N . GLY A 1 192 ? -19.748 -0.580 18.679 1.00 75.38 192 GLY A N 1
ATOM 1350 C CA . GLY A 1 192 ? -20.033 -1.492 17.568 1.00 75.38 192 GLY A CA 1
ATOM 1351 C C . GLY A 1 192 ? -19.684 -0.940 16.185 1.00 75.38 192 GLY A C 1
ATOM 1352 O O . GLY A 1 192 ? -19.771 -1.694 15.214 1.00 75.38 192 GLY A O 1
ATOM 1353 N N . THR A 1 193 ? -19.235 0.315 16.089 1.00 80.62 193 THR A N 1
ATOM 1354 C CA . THR A 1 193 ? -18.606 0.820 14.869 1.00 80.62 193 THR A CA 1
ATOM 1355 C C . THR A 1 193 ? -17.211 0.217 14.706 1.00 80.62 193 THR A C 1
ATOM 1357 O O . THR A 1 193 ? -16.425 0.159 15.653 1.00 80.62 193 THR A O 1
ATOM 1360 N N . ALA A 1 194 ? -16.901 -0.265 13.505 1.00 81.94 194 ALA A N 1
ATOM 1361 C CA . ALA A 1 194 ? -15.603 -0.846 13.180 1.00 81.94 194 ALA A CA 1
ATOM 1362 C C . ALA A 1 194 ? -15.264 -0.608 11.710 1.00 81.94 194 ALA A C 1
ATOM 1364 O O . ALA A 1 194 ? -16.139 -0.677 10.847 1.00 81.94 194 ALA A O 1
ATOM 1365 N N . LEU A 1 195 ? -13.983 -0.385 11.424 1.00 87.38 195 LEU A N 1
ATOM 1366 C CA . LEU A 1 195 ? -13.443 -0.460 10.073 1.00 87.38 195 LEU A CA 1
ATOM 1367 C C . LEU A 1 195 ? -12.449 -1.613 10.028 1.00 87.38 195 LEU A C 1
ATOM 1369 O O . LEU A 1 195 ? -11.490 -1.634 10.797 1.00 87.38 195 LEU A O 1
ATOM 1373 N N . VAL A 1 196 ? -12.693 -2.567 9.139 1.00 91.00 196 VAL A N 1
ATOM 1374 C CA . VAL A 1 196 ? -11.834 -3.732 8.933 1.00 91.00 196 VAL A CA 1
ATOM 1375 C C . VAL A 1 196 ? -11.259 -3.641 7.533 1.00 91.00 196 VAL A C 1
ATOM 1377 O O . VAL A 1 196 ? -11.998 -3.488 6.565 1.00 91.00 196 VAL A O 1
ATOM 1380 N N . ALA A 1 197 ? -9.935 -3.718 7.430 1.00 94.00 197 ALA A N 1
ATOM 1381 C CA . ALA A 1 197 ? -9.231 -3.729 6.156 1.00 94.00 197 ALA A CA 1
ATOM 1382 C C . ALA A 1 197 ? -8.542 -5.085 5.979 1.00 94.00 197 ALA A C 1
ATOM 1384 O O . ALA A 1 197 ? -7.539 -5.377 6.636 1.00 94.00 197 ALA A O 1
ATOM 1385 N N . THR A 1 198 ? -9.077 -5.915 5.090 1.00 94.25 198 THR A N 1
ATOM 1386 C CA . THR A 1 198 ? -8.600 -7.274 4.833 1.00 94.25 198 THR A CA 1
ATOM 1387 C C . THR A 1 198 ? -7.892 -7.339 3.480 1.00 94.25 198 THR A C 1
ATOM 1389 O O . THR A 1 198 ? -8.489 -7.001 2.462 1.00 94.25 198 THR A O 1
ATOM 1392 N N . PRO A 1 199 ? -6.626 -7.780 3.415 1.00 92.94 199 PRO A N 1
ATOM 1393 C CA . PRO A 1 199 ? -5.973 -8.064 2.141 1.00 92.94 199 PRO A CA 1
ATOM 1394 C C . PRO A 1 199 ? -6.674 -9.234 1.440 1.00 92.94 199 PRO A C 1
ATOM 1396 O O . PRO A 1 199 ? -6.777 -10.318 2.011 1.00 92.94 199 PRO A O 1
ATOM 1399 N N . VAL A 1 200 ? -7.137 -9.026 0.208 1.00 90.94 200 VAL A N 1
ATOM 1400 C CA . VAL A 1 200 ? -7.876 -10.037 -0.582 1.00 90.94 200 VAL A CA 1
ATOM 1401 C C . VAL A 1 200 ? -7.212 -10.373 -1.914 1.00 90.94 200 VAL A C 1
ATOM 1403 O O . VAL A 1 200 ? -7.604 -11.318 -2.591 1.00 90.94 200 VAL A O 1
ATOM 1406 N N . GLY A 1 201 ? -6.181 -9.622 -2.293 1.00 89.25 201 GLY A N 1
ATOM 1407 C CA . GLY A 1 201 ? -5.396 -9.887 -3.489 1.00 89.25 201 GLY A CA 1
ATOM 1408 C C . GLY A 1 201 ? -4.084 -9.119 -3.475 1.00 89.25 201 GLY A C 1
ATOM 1409 O O . GLY A 1 201 ? -3.899 -8.183 -2.696 1.00 89.25 201 GLY A O 1
ATOM 1410 N N . ALA A 1 202 ? -3.164 -9.508 -4.347 1.00 91.75 202 ALA A N 1
ATOM 1411 C CA . ALA A 1 202 ? -1.895 -8.821 -4.511 1.00 91.75 202 ALA A CA 1
ATOM 1412 C C . ALA A 1 202 ? -1.352 -8.990 -5.929 1.00 91.75 202 ALA A C 1
ATOM 1414 O O . ALA A 1 202 ? -1.723 -9.913 -6.651 1.00 91.75 202 ALA A O 1
ATOM 1415 N N . GLN A 1 203 ? -0.444 -8.097 -6.305 1.00 90.44 203 GLN A N 1
ATOM 1416 C CA . GLN A 1 203 ? 0.336 -8.193 -7.530 1.00 90.44 203 GLN A CA 1
ATOM 1417 C C . GLN A 1 203 ? 1.781 -7.812 -7.226 1.00 90.44 203 GLN A C 1
ATOM 1419 O O . GLN A 1 203 ? 2.039 -6.714 -6.737 1.00 90.44 203 GLN A O 1
ATOM 1424 N N . VAL A 1 204 ? 2.727 -8.686 -7.563 1.00 92.38 204 VAL A N 1
ATOM 1425 C CA . VAL A 1 204 ? 4.142 -8.312 -7.667 1.00 92.38 204 VAL A CA 1
ATOM 1426 C C . VAL A 1 204 ? 4.350 -7.754 -9.068 1.00 92.38 204 VAL A C 1
ATOM 1428 O O . VAL A 1 204 ? 4.239 -8.477 -10.055 1.00 92.38 204 VAL A O 1
ATOM 1431 N N . LYS A 1 205 ? 4.599 -6.449 -9.159 1.00 90.56 205 LYS A N 1
ATOM 1432 C CA . LYS A 1 205 ? 4.785 -5.755 -10.436 1.00 90.56 205 LYS A CA 1
ATOM 1433 C C . LYS A 1 205 ? 6.184 -5.975 -11.004 1.00 90.56 205 LYS A C 1
ATOM 1435 O O . LYS A 1 205 ? 6.356 -6.032 -12.216 1.00 90.56 205 LYS A O 1
ATOM 1440 N N . GLY A 1 206 ? 7.172 -6.117 -10.126 1.00 91.44 206 GLY A N 1
ATOM 1441 C CA . GLY A 1 206 ? 8.523 -6.493 -10.506 1.00 91.44 206 GLY A CA 1
ATOM 1442 C C . GLY A 1 206 ? 9.474 -6.531 -9.321 1.00 91.44 206 GLY A C 1
ATOM 1443 O O . GLY A 1 206 ? 9.169 -6.047 -8.228 1.00 91.44 206 GLY A O 1
ATOM 1444 N N . VAL A 1 207 ? 10.635 -7.118 -9.570 1.00 92.75 207 VAL A N 1
ATOM 1445 C CA . VAL A 1 207 ? 11.722 -7.303 -8.609 1.00 92.75 207 VAL A CA 1
ATOM 1446 C C . VAL A 1 207 ? 13.014 -6.767 -9.214 1.00 92.75 207 VAL A C 1
ATOM 1448 O O . VAL A 1 207 ? 13.197 -6.810 -10.431 1.00 92.75 207 VAL A O 1
ATOM 1451 N N . ASP A 1 208 ? 13.902 -6.257 -8.369 1.00 90.31 208 ASP A N 1
ATOM 1452 C CA . ASP A 1 208 ? 15.241 -5.822 -8.766 1.00 90.31 208 ASP A CA 1
ATOM 1453 C C . ASP A 1 208 ? 16.245 -6.257 -7.692 1.00 90.31 208 ASP A C 1
ATOM 1455 O O . ASP A 1 208 ? 16.357 -5.650 -6.624 1.00 90.31 208 ASP A O 1
ATOM 1459 N N . GLY A 1 209 ? 16.935 -7.368 -7.958 1.00 87.50 209 GLY A N 1
ATOM 1460 C CA . GLY A 1 209 ? 17.778 -8.042 -6.973 1.00 87.50 209 GLY A CA 1
ATOM 1461 C C . GLY A 1 209 ? 16.983 -8.651 -5.810 1.00 87.50 209 GLY A C 1
ATOM 1462 O O . GLY A 1 209 ? 15.803 -8.972 -5.934 1.00 87.50 209 GLY A O 1
ATOM 1463 N N . ASP A 1 210 ? 17.646 -8.824 -4.668 1.00 85.56 210 ASP A N 1
ATOM 1464 C CA . ASP A 1 210 ? 17.099 -9.418 -3.437 1.00 85.56 210 ASP A CA 1
ATOM 1465 C C . ASP A 1 210 ? 16.587 -8.377 -2.422 1.00 85.56 210 ASP A C 1
ATOM 1467 O O . ASP A 1 210 ? 16.074 -8.728 -1.356 1.00 85.56 210 ASP A O 1
ATOM 1471 N N . THR A 1 211 ? 16.744 -7.088 -2.734 1.00 86.44 211 THR A N 1
ATOM 1472 C CA . THR A 1 211 ? 16.452 -5.974 -1.818 1.00 86.44 211 THR A CA 1
ATOM 1473 C C . THR A 1 211 ? 15.314 -5.072 -2.271 1.00 86.44 211 THR A C 1
ATOM 1475 O O . THR A 1 211 ? 14.846 -4.265 -1.469 1.00 86.44 211 THR A O 1
ATOM 1478 N N . TRP A 1 212 ? 14.843 -5.195 -3.515 1.00 92.81 212 TRP A N 1
ATOM 1479 C CA . TRP A 1 212 ? 13.791 -4.334 -4.042 1.00 92.81 212 TRP A CA 1
ATOM 1480 C C . TRP A 1 212 ? 12.673 -5.140 -4.699 1.00 92.81 212 TRP A C 1
ATOM 1482 O O . TRP A 1 212 ? 12.892 -6.027 -5.524 1.00 92.81 212 TRP A O 1
ATOM 1492 N N . THR A 1 213 ? 11.440 -4.821 -4.323 1.00 95.25 213 THR A N 1
ATOM 1493 C CA . THR A 1 213 ? 10.223 -5.385 -4.904 1.00 95.25 213 THR A CA 1
ATOM 1494 C C . THR A 1 213 ? 9.181 -4.286 -4.971 1.00 95.25 213 THR A C 1
ATOM 1496 O O . THR A 1 213 ? 8.915 -3.624 -3.968 1.00 95.25 213 THR A O 1
ATOM 1499 N N . LEU A 1 214 ? 8.558 -4.125 -6.135 1.00 94.88 214 LEU A N 1
ATOM 1500 C CA . LEU A 1 214 ? 7.355 -3.320 -6.271 1.00 94.88 214 LEU A CA 1
ATOM 1501 C C . LEU A 1 214 ? 6.140 -4.238 -6.246 1.00 94.88 214 LEU A C 1
ATOM 1503 O O . LEU A 1 214 ? 5.958 -5.075 -7.130 1.00 94.88 214 LEU A O 1
ATOM 1507 N N . ALA A 1 215 ? 5.306 -4.055 -5.231 1.00 93.75 215 ALA A N 1
ATOM 1508 C CA . ALA A 1 215 ? 4.086 -4.814 -5.031 1.00 93.75 215 ALA A CA 1
ATOM 1509 C C . ALA A 1 215 ? 2.872 -3.890 -4.900 1.00 93.75 215 ALA A C 1
ATOM 1511 O O . ALA A 1 215 ? 2.983 -2.706 -4.578 1.00 93.75 215 ALA A O 1
ATOM 1512 N N . CYS A 1 216 ? 1.699 -4.457 -5.135 1.00 91.62 216 CYS A N 1
ATOM 1513 C CA . CYS A 1 216 ? 0.403 -3.850 -4.888 1.00 91.62 216 CYS A CA 1
ATOM 1514 C C . CYS A 1 216 ? -0.441 -4.828 -4.074 1.00 91.62 216 CYS A C 1
ATOM 1516 O O . CYS A 1 216 ? -0.341 -6.040 -4.263 1.00 91.62 216 CYS A O 1
ATOM 1518 N N . VAL A 1 217 ? -1.283 -4.298 -3.191 1.00 92.94 217 VAL A N 1
ATOM 1519 C CA . VAL A 1 217 ? -2.216 -5.082 -2.377 1.00 92.94 217 VAL A CA 1
ATOM 1520 C C . VAL A 1 217 ? -3.617 -4.543 -2.610 1.00 92.94 217 VAL A C 1
ATOM 1522 O O . VAL A 1 217 ? -3.842 -3.334 -2.556 1.00 92.94 217 VAL A O 1
ATOM 1525 N N . LEU A 1 218 ? -4.544 -5.452 -2.889 1.00 90.25 218 LEU A N 1
ATOM 1526 C CA . LEU A 1 218 ? -5.966 -5.170 -2.947 1.00 90.25 218 LEU A CA 1
ATOM 1527 C C . LEU A 1 218 ? -6.562 -5.416 -1.563 1.00 90.25 218 LEU A C 1
ATOM 1529 O O . LEU A 1 218 ? -6.412 -6.502 -1.000 1.00 90.25 218 LEU A O 1
ATOM 1533 N N . MET A 1 219 ? -7.238 -4.400 -1.040 1.00 91.19 219 MET A N 1
ATOM 1534 C CA . MET A 1 219 ? -7.922 -4.457 0.245 1.00 91.19 219 MET A CA 1
ATOM 1535 C C . MET A 1 219 ? -9.425 -4.555 0.011 1.00 91.19 219 MET A C 1
ATOM 1537 O O . MET A 1 219 ? -9.974 -3.778 -0.769 1.00 91.19 219 MET A O 1
ATOM 1541 N N . ASP A 1 220 ? -10.070 -5.466 0.724 1.00 90.94 220 ASP A N 1
ATOM 1542 C CA . ASP A 1 220 ? -11.483 -5.358 1.052 1.00 90.94 220 ASP A CA 1
ATOM 1543 C C . ASP A 1 220 ? -11.602 -4.519 2.326 1.00 90.94 220 ASP A C 1
ATOM 1545 O O . ASP A 1 220 ? -10.877 -4.748 3.299 1.00 90.94 220 ASP A O 1
ATOM 1549 N N . VAL A 1 221 ? -12.440 -3.487 2.291 1.00 89.69 221 VAL A N 1
ATOM 1550 C CA . VAL A 1 221 ? -12.587 -2.536 3.394 1.00 89.69 221 VAL A CA 1
ATOM 1551 C C . VAL A 1 221 ? -14.050 -2.479 3.780 1.00 89.69 221 VAL A C 1
ATOM 1553 O O . VAL A 1 221 ? -14.873 -1.898 3.072 1.00 89.69 221 VAL A O 1
ATOM 1556 N N . GLU A 1 222 ? -14.357 -3.053 4.934 1.00 89.25 222 GLU A N 1
ATOM 1557 C CA . GLU A 1 222 ? -15.698 -3.066 5.492 1.00 89.25 222 GLU A CA 1
ATOM 1558 C C . GLU A 1 222 ? -15.781 -2.039 6.620 1.00 89.25 222 GLU A C 1
ATOM 1560 O O . GLU A 1 222 ? -15.079 -2.137 7.627 1.00 89.25 222 GLU A O 1
ATOM 1565 N N . ALA A 1 223 ? -16.657 -1.049 6.455 1.00 84.56 223 ALA A N 1
ATOM 1566 C CA . ALA A 1 223 ? -17.017 -0.116 7.512 1.00 84.56 223 ALA A CA 1
ATOM 1567 C C . ALA A 1 223 ? -18.409 -0.475 8.036 1.00 84.56 223 ALA A C 1
ATOM 1569 O O . ALA A 1 223 ? -19.396 -0.433 7.300 1.00 84.56 223 ALA A O 1
ATOM 1570 N N . ARG A 1 224 ? -18.492 -0.817 9.319 1.00 84.12 224 ARG A N 1
ATOM 1571 C CA . ARG A 1 224 ? -19.749 -1.024 10.037 1.00 84.12 224 ARG A CA 1
ATOM 1572 C C . ARG A 1 224 ? -20.002 0.189 10.893 1.00 84.12 224 ARG A C 1
ATOM 1574 O O . ARG A 1 224 ? -19.172 0.500 11.733 1.00 84.12 224 ARG A O 1
ATOM 1581 N N . VAL A 1 225 ? -21.139 0.836 10.685 1.00 77.31 225 VAL A N 1
ATOM 1582 C CA . VAL A 1 225 ? -21.573 1.988 11.470 1.00 77.31 225 VAL A CA 1
ATOM 1583 C C . VAL A 1 225 ? -22.895 1.631 12.126 1.00 77.31 225 VAL A C 1
ATOM 1585 O O . VAL A 1 225 ? -23.838 1.236 11.437 1.00 77.31 225 VAL A O 1
ATOM 1588 N N . VAL A 1 226 ? -22.960 1.734 13.451 1.00 75.31 226 VAL A N 1
ATOM 1589 C CA . VAL A 1 226 ? -24.203 1.510 14.194 1.00 75.31 226 VAL A CA 1
ATOM 1590 C C . VAL A 1 226 ? -24.830 2.865 14.481 1.00 75.31 226 VAL A C 1
ATOM 1592 O O . VAL A 1 226 ? -24.326 3.620 15.301 1.00 75.31 226 VAL A O 1
ATOM 1595 N N . THR A 1 227 ? -25.942 3.175 13.819 1.00 65.88 227 THR A N 1
ATOM 1596 C CA . THR A 1 227 ? -26.731 4.375 14.120 1.00 65.88 227 THR A CA 1
ATOM 1597 C C . THR A 1 227 ? -27.883 4.003 15.049 1.00 65.88 227 THR A C 1
ATOM 1599 O O . THR A 1 227 ? -28.648 3.085 14.741 1.00 65.88 227 THR A O 1
ATOM 1602 N N . SER A 1 228 ? -28.051 4.708 16.167 1.00 63.47 228 SER A N 1
ATOM 1603 C CA . SER A 1 228 ? -29.290 4.632 16.949 1.00 63.47 228 S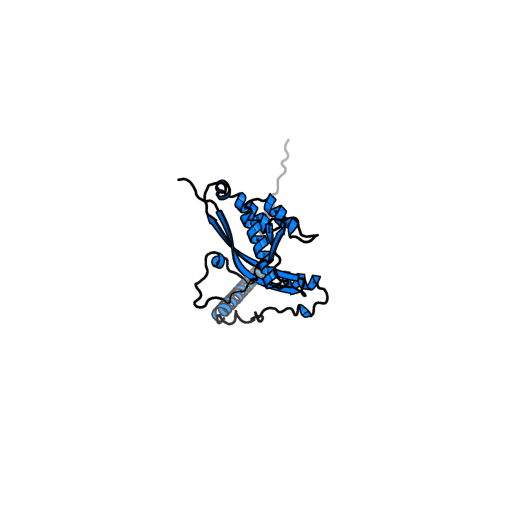ER A CA 1
ATOM 1604 C C . SER A 1 228 ? -30.447 5.230 16.136 1.00 63.47 228 SER A C 1
ATOM 1606 O O . SER A 1 228 ? -30.318 6.359 15.662 1.00 63.47 228 SER A O 1
ATOM 1608 N N . ALA A 1 229 ? -31.533 4.471 15.962 1.00 53.56 229 ALA A N 1
ATOM 1609 C CA . ALA A 1 229 ? -32.771 4.924 15.318 1.00 53.56 229 ALA A CA 1
ATOM 1610 C C . ALA A 1 229 ? -33.578 5.886 16.203 1.00 53.56 229 ALA A C 1
ATOM 1612 O O . ALA A 1 229 ? -33.521 5.727 17.445 1.00 53.56 229 ALA A O 1
#

Nearest PDB structures (foldseek):
  4or2-assembly1_B  TM=2.102E-01  e=7.685E+00  Escherichia coli

Radius of gyration: 32.98 Å; Cα contacts (8 Å, |Δi|>4): 210; chains: 1; bounding box: 55×105×84 Å